Protein AF-A0A1H7Q9C8-F1 (afdb_monomer_lite)

Organism: NCBI:txid332977

Radius of gyration: 21.52 Å; chains: 1; bounding box: 54×47×58 Å

pLDDT: mean 80.95, std 19.18, range [33.56, 98.0]

Secondary structure (DSSP, 8-state):
-------SS------------PPPHHHHHHHTT-TT----HHHHHHHSEE--HHHH-----TTSPPPPPHHHHHHTT-HHHHTTGGGTS-SHHHHHHHHTSHHHHHHHHHHHHHHHHHHH-EEEESS-EETTEE-BS-SPPBTTTTEEEEEEEEE-TTS--GGGSTTEETTEE-TT--PEEEE-TTTS-TT-EEEEEEEE--HHHHHHHHHTTTTEEEEEEEEEEEEEEEE--SHHHHGGGG--SS-SSPPEEEEEEEEEEEEEEEETTT--EEEEEEE---

Structure (mmCIF, N/CA/C/O backbone):
data_AF-A0A1H7Q9C8-F1
#
_entry.id   AF-A0A1H7Q9C8-F1
#
loop_
_atom_site.group_PDB
_atom_site.id
_atom_site.type_symbol
_atom_site.label_atom_id
_atom_site.label_alt_id
_atom_site.label_comp_id
_atom_site.label_asym_id
_atom_site.label_entity_id
_atom_site.label_seq_id
_atom_site.pdbx_PDB_ins_code
_atom_site.Cartn_x
_atom_site.Cartn_y
_atom_site.Cartn_z
_atom_site.occupancy
_atom_site.B_iso_or_equiv
_atom_site.auth_seq_id
_atom_site.auth_comp_id
_atom_site.auth_asym_id
_atom_site.auth_atom_id
_atom_site.pdbx_PDB_model_num
ATOM 1 N N . MET A 1 1 ? 23.249 16.917 -32.215 1.00 39.69 1 MET A N 1
ATOM 2 C CA . MET A 1 1 ? 23.562 17.432 -30.865 1.00 39.69 1 MET A CA 1
ATOM 3 C C . MET A 1 1 ? 22.470 18.410 -30.457 1.00 39.69 1 MET A C 1
ATOM 5 O O . MET A 1 1 ? 22.546 19.585 -30.791 1.00 39.69 1 MET A O 1
ATOM 9 N N . LYS A 1 2 ? 21.389 17.916 -29.848 1.00 33.56 2 LYS A N 1
ATOM 10 C CA . LYS A 1 2 ? 20.320 18.759 -29.301 1.00 33.56 2 LYS A CA 1
ATOM 11 C C . LYS A 1 2 ? 20.376 18.626 -27.784 1.00 33.56 2 LYS A C 1
ATOM 13 O O . LYS A 1 2 ? 20.059 17.576 -27.250 1.00 33.56 2 LYS A O 1
ATOM 18 N N . PHE A 1 3 ? 20.844 19.692 -27.143 1.00 37.59 3 PHE A N 1
ATOM 19 C CA . PHE A 1 3 ? 20.745 19.938 -25.710 1.00 37.59 3 PHE A CA 1
ATOM 20 C C . PHE A 1 3 ? 19.273 20.134 -25.349 1.00 37.59 3 PHE A C 1
ATOM 22 O O . PHE A 1 3 ? 18.749 21.228 -25.508 1.00 37.59 3 PHE A O 1
ATOM 29 N N . PHE A 1 4 ? 18.596 19.082 -24.916 1.00 41.12 4 PHE A N 1
ATOM 30 C CA . PHE A 1 4 ? 17.323 19.152 -24.202 1.00 41.12 4 PHE A CA 1
ATOM 31 C C . PHE A 1 4 ? 17.223 17.840 -23.427 1.00 41.12 4 PHE A C 1
AT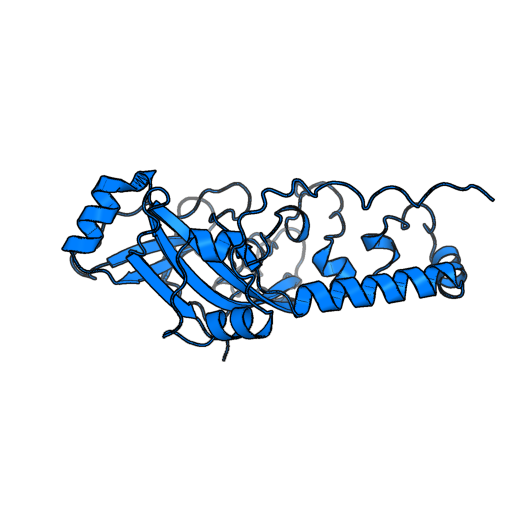OM 33 O O . PHE A 1 4 ? 17.356 16.801 -24.053 1.00 41.12 4 PHE A O 1
ATOM 40 N N . ILE A 1 5 ? 17.023 17.922 -22.108 1.00 42.66 5 ILE A N 1
ATOM 41 C CA . ILE A 1 5 ? 16.895 16.853 -21.083 1.00 42.66 5 ILE A CA 1
ATOM 42 C C . ILE A 1 5 ? 17.978 17.017 -20.005 1.00 42.66 5 ILE A C 1
ATOM 44 O O . ILE A 1 5 ? 18.815 16.156 -19.829 1.00 42.66 5 ILE A O 1
ATOM 48 N N . ILE A 1 6 ? 17.969 18.144 -19.283 1.00 40.75 6 ILE A N 1
ATOM 49 C CA . ILE A 1 6 ? 18.296 18.215 -17.843 1.00 40.75 6 ILE A CA 1
ATOM 50 C C . ILE A 1 6 ? 17.566 19.453 -17.303 1.00 40.75 6 ILE A C 1
ATOM 52 O O . ILE A 1 6 ? 18.174 20.498 -17.112 1.00 40.75 6 ILE A O 1
ATOM 56 N N . LEU A 1 7 ? 16.242 19.388 -17.135 1.00 34.62 7 LEU A N 1
ATOM 57 C CA . LEU A 1 7 ? 15.526 20.322 -16.252 1.00 34.62 7 LEU A CA 1
ATOM 58 C C . LEU A 1 7 ? 14.118 19.803 -15.920 1.00 34.62 7 LEU A C 1
ATOM 60 O O . LEU A 1 7 ? 13.111 20.408 -16.269 1.00 34.62 7 LEU A O 1
ATOM 64 N N . MET A 1 8 ? 14.029 18.638 -15.276 1.00 36.31 8 MET A N 1
ATOM 65 C CA . MET A 1 8 ? 12.759 18.188 -14.686 1.00 36.31 8 MET A CA 1
ATOM 66 C C . MET A 1 8 ? 12.950 17.370 -13.400 1.00 36.31 8 MET A C 1
ATOM 68 O O . MET A 1 8 ? 12.247 16.400 -13.161 1.00 36.31 8 MET A O 1
ATOM 72 N N . PHE A 1 9 ? 13.896 17.787 -12.555 1.00 37.97 9 PHE A N 1
ATOM 73 C CA . PHE A 1 9 ? 14.024 17.331 -11.163 1.00 37.97 9 PHE A CA 1
ATOM 74 C C . PHE A 1 9 ? 14.420 18.511 -10.263 1.00 37.97 9 PHE A C 1
ATOM 76 O O . PHE A 1 9 ? 15.468 18.524 -9.629 1.00 37.97 9 PHE A O 1
ATOM 83 N N . MET A 1 10 ? 13.607 19.568 -10.265 1.00 37.34 10 MET A N 1
ATOM 84 C CA . MET A 1 10 ? 13.774 20.689 -9.332 1.00 37.34 10 MET A CA 1
ATOM 85 C C . MET A 1 10 ? 12.431 21.373 -9.060 1.00 37.34 10 MET A C 1
ATOM 87 O O . MET A 1 10 ? 12.242 22.544 -9.352 1.00 37.34 10 MET A O 1
ATOM 91 N N . LEU A 1 11 ? 11.462 20.633 -8.522 1.00 34.94 11 LEU A N 1
ATOM 92 C CA . LEU A 1 11 ? 10.250 21.225 -7.950 1.00 34.94 11 LEU A CA 1
ATOM 93 C C . LEU A 1 11 ? 9.792 20.390 -6.752 1.00 34.94 11 LEU A C 1
ATOM 95 O O . LEU A 1 11 ? 9.120 19.381 -6.926 1.00 34.94 11 LEU A O 1
ATOM 99 N N . CYS A 1 12 ? 10.234 20.808 -5.563 1.00 34.53 12 CYS A N 1
ATOM 100 C CA . CYS A 1 12 ? 9.443 20.990 -4.334 1.00 34.53 12 CYS A CA 1
ATOM 101 C C . CYS A 1 12 ? 10.352 20.895 -3.105 1.00 34.53 12 CYS A C 1
ATOM 103 O O . CYS A 1 12 ? 10.485 19.856 -2.468 1.00 34.53 12 CYS A O 1
ATOM 105 N N . SER A 1 13 ? 10.956 22.022 -2.739 1.00 34.44 13 SER A N 1
ATOM 106 C CA . SER A 1 13 ? 11.503 22.228 -1.398 1.00 34.44 13 SER A CA 1
ATOM 107 C C . SER A 1 13 ? 10.906 23.513 -0.840 1.00 34.44 13 SER A C 1
ATOM 109 O O . SER A 1 13 ? 11.573 24.536 -0.736 1.00 34.44 13 SER A O 1
ATOM 111 N N . PHE A 1 14 ? 9.613 23.469 -0.513 1.00 41.53 14 PHE A N 1
ATOM 112 C CA . PHE A 1 14 ? 9.067 24.399 0.471 1.00 41.53 14 PHE A CA 1
ATOM 113 C C . PHE A 1 14 ? 9.512 23.897 1.843 1.00 41.53 14 PHE A C 1
ATOM 115 O O . PHE A 1 14 ? 8.884 23.036 2.452 1.00 41.53 14 PHE A O 1
ATOM 122 N N . ALA A 1 15 ? 10.663 24.400 2.282 1.00 36.44 15 ALA A N 1
ATOM 123 C CA . ALA A 1 15 ? 11.177 24.193 3.622 1.00 36.44 15 ALA A CA 1
ATOM 124 C C . ALA A 1 15 ? 10.299 24.966 4.616 1.00 36.44 15 ALA A C 1
ATOM 126 O O . ALA A 1 15 ? 10.525 26.144 4.881 1.00 36.44 15 ALA A O 1
ATOM 127 N N . TYR A 1 16 ? 9.292 24.296 5.173 1.00 43.09 16 TYR A N 1
ATOM 128 C CA . TYR A 1 16 ? 8.827 24.621 6.515 1.00 43.09 16 TYR A CA 1
ATOM 129 C C . TYR A 1 16 ? 9.737 23.870 7.486 1.00 43.09 16 TYR A C 1
ATOM 131 O O . TYR A 1 16 ? 9.594 22.670 7.698 1.00 43.09 16 TYR A O 1
ATOM 139 N N . THR A 1 17 ? 10.722 24.571 8.044 1.00 39.22 17 THR A N 1
ATOM 140 C CA . THR A 1 17 ? 11.577 24.061 9.120 1.00 39.22 17 THR A CA 1
ATOM 141 C C . THR A 1 17 ? 10.777 23.990 10.418 1.00 39.22 17 THR A C 1
ATOM 143 O O . THR A 1 17 ? 10.891 24.858 11.280 1.00 39.22 17 THR A O 1
ATOM 146 N N . PHE A 1 18 ? 9.968 22.944 10.568 1.00 44.00 18 PHE A N 1
ATOM 147 C CA . PHE A 1 18 ? 9.826 22.302 11.867 1.00 44.00 18 PHE A CA 1
ATOM 148 C C . PHE A 1 18 ? 10.913 21.235 11.930 1.00 44.00 18 PHE A C 1
ATOM 150 O O . PHE A 1 18 ? 10.909 20.297 11.139 1.00 44.00 18 PHE A O 1
ATOM 157 N N . SER A 1 19 ? 11.863 21.404 12.848 1.00 42.50 19 SER A N 1
ATOM 158 C CA . SER A 1 19 ? 12.818 20.361 13.228 1.00 42.50 19 SER A CA 1
ATOM 159 C C . SER A 1 19 ? 12.056 19.238 13.936 1.00 42.50 19 SER A C 1
ATOM 161 O O . SER A 1 19 ? 12.117 19.112 15.155 1.00 42.50 19 SER A O 1
ATOM 163 N N . GLN A 1 20 ? 11.256 18.474 13.195 1.00 57.22 20 GLN A N 1
ATOM 164 C CA . GLN A 1 20 ? 10.902 17.132 13.626 1.00 57.22 20 GLN A CA 1
ATOM 165 C C . GLN A 1 20 ? 12.126 16.270 13.346 1.00 57.22 20 GLN A C 1
ATOM 167 O O . GLN A 1 20 ? 12.613 16.255 12.216 1.00 57.22 20 GLN A O 1
ATOM 172 N N . ASP A 1 21 ? 12.648 15.615 14.381 1.00 73.56 21 ASP A N 1
ATOM 173 C CA . ASP A 1 21 ? 13.732 14.649 14.239 1.00 73.56 21 ASP A CA 1
ATOM 174 C C . ASP A 1 21 ? 13.306 13.602 13.207 1.00 73.56 21 ASP A C 1
ATOM 176 O O . ASP A 1 21 ? 12.418 12.785 13.460 1.00 73.56 21 ASP A O 1
ATOM 180 N N . SER A 1 22 ? 13.884 13.683 12.009 1.00 85.69 22 SER A N 1
ATOM 181 C CA . SER A 1 22 ? 13.543 12.785 10.914 1.00 85.69 22 SER A CA 1
ATOM 182 C C . SER A 1 22 ? 13.956 11.365 11.289 1.00 85.69 22 SER A C 1
ATOM 184 O O . SER A 1 22 ? 15.131 11.125 11.582 1.00 85.69 22 SER A O 1
ATOM 186 N N . LEU A 1 23 ? 13.017 10.424 11.251 1.00 91.88 23 LEU A N 1
ATOM 187 C CA . LEU A 1 23 ? 13.295 9.015 11.508 1.00 91.88 23 LEU A CA 1
ATOM 188 C C . LEU A 1 23 ? 14.237 8.459 10.442 1.00 91.88 23 LEU A C 1
ATOM 190 O O . LEU A 1 23 ? 14.002 8.616 9.240 1.00 91.88 23 LEU A O 1
ATOM 194 N N . SER A 1 24 ? 15.273 7.745 10.877 1.00 93.19 24 SER A N 1
ATOM 195 C CA . SER A 1 24 ? 16.129 6.989 9.968 1.00 93.19 24 SER A CA 1
ATOM 196 C C . SER A 1 24 ? 15.343 5.856 9.295 1.00 93.19 24 SER A C 1
ATOM 198 O O . SER A 1 24 ? 14.349 5.360 9.830 1.00 93.19 24 SER A O 1
ATOM 200 N N . LEU A 1 25 ? 15.823 5.371 8.144 1.00 90.50 25 LEU A N 1
ATOM 201 C CA . LEU A 1 25 ? 15.208 4.222 7.465 1.00 90.50 25 LEU A CA 1
ATOM 202 C C . LEU A 1 25 ? 15.104 2.995 8.383 1.00 90.50 25 LEU A C 1
ATOM 204 O O . LEU A 1 25 ? 14.096 2.296 8.361 1.00 90.50 25 LEU A O 1
ATOM 208 N N . SER A 1 26 ? 16.104 2.747 9.236 1.00 93.44 26 SER A N 1
ATOM 209 C CA . SER A 1 26 ? 16.049 1.629 10.183 1.00 93.44 26 SER A CA 1
ATOM 210 C C . SER A 1 26 ? 14.920 1.794 11.201 1.00 93.44 26 SER A C 1
ATOM 212 O O . SER A 1 26 ? 14.237 0.820 11.493 1.00 93.44 26 SER A O 1
ATOM 214 N N . GLN A 1 27 ? 14.682 3.013 11.695 1.00 95.50 27 GLN A N 1
ATOM 215 C CA . GLN A 1 27 ? 13.577 3.302 12.615 1.00 95.50 27 GLN A CA 1
ATOM 216 C C . GLN A 1 27 ? 12.213 3.162 11.925 1.00 95.50 27 GLN A C 1
ATOM 218 O O . GLN A 1 27 ? 11.272 2.651 12.528 1.00 95.50 27 GLN A O 1
ATOM 223 N N . GLN A 1 28 ? 12.104 3.555 10.651 1.00 95.56 28 GLN A N 1
ATOM 224 C CA . GLN A 1 28 ? 10.882 3.353 9.863 1.00 95.56 28 GLN A CA 1
ATOM 225 C C . GLN A 1 28 ? 10.564 1.859 9.676 1.00 95.56 28 GLN A C 1
ATOM 227 O O . GLN A 1 28 ? 9.423 1.437 9.859 1.00 95.56 28 GLN A O 1
ATOM 232 N N . HIS A 1 29 ? 11.573 1.037 9.375 1.00 93.81 29 HIS A N 1
ATOM 233 C CA . HIS A 1 29 ? 11.418 -0.421 9.271 1.00 93.81 29 HIS A CA 1
ATOM 234 C C . HIS A 1 29 ? 11.127 -1.082 10.623 1.00 93.81 29 HIS A C 1
ATOM 236 O O . HIS A 1 29 ? 10.334 -2.025 10.707 1.00 93.81 29 HIS A O 1
ATOM 242 N N . GLU A 1 30 ? 11.713 -0.572 11.707 1.00 95.75 30 GLU A N 1
ATOM 243 C CA . GLU A 1 30 ? 11.409 -1.038 13.060 1.00 95.75 30 GLU A CA 1
ATOM 244 C C . GLU A 1 30 ? 9.949 -0.741 13.427 1.00 95.75 30 GLU A C 1
ATOM 246 O O . GLU A 1 30 ? 9.252 -1.610 13.949 1.00 95.75 30 GLU A O 1
ATOM 251 N N . PHE A 1 31 ? 9.431 0.433 13.055 1.00 97.00 31 PHE A N 1
ATOM 252 C CA . PHE A 1 31 ? 8.023 0.790 13.246 1.00 97.00 31 PHE A CA 1
ATOM 253 C C . PHE A 1 31 ? 7.061 -0.172 12.525 1.00 97.00 31 PHE A C 1
ATOM 255 O O . PHE A 1 31 ? 5.973 -0.453 13.029 1.00 97.00 31 PHE A O 1
ATOM 262 N N . LEU A 1 32 ? 7.461 -0.732 11.380 1.00 96.25 32 LEU A N 1
ATOM 263 C CA . LEU A 1 32 ? 6.674 -1.728 10.642 1.00 96.25 32 LEU A CA 1
ATOM 264 C C . LEU A 1 32 ? 6.763 -3.149 11.213 1.00 96.25 32 LEU A C 1
ATOM 266 O O . LEU A 1 32 ? 6.029 -4.034 10.770 1.00 96.25 32 LEU A O 1
ATOM 270 N N . THR A 1 33 ? 7.646 -3.398 12.179 1.00 95.31 33 THR A N 1
ATOM 271 C CA . THR A 1 33 ? 7.884 -4.742 12.727 1.00 95.31 33 THR A CA 1
ATOM 272 C C . THR A 1 33 ? 7.633 -4.841 14.231 1.00 95.31 33 THR A C 1
ATOM 274 O O . THR A 1 33 ? 7.298 -5.930 14.709 1.00 95.31 33 THR A O 1
ATOM 277 N N . ASN A 1 34 ? 7.696 -3.730 14.967 1.00 95.94 34 ASN A N 1
ATOM 278 C CA . ASN A 1 34 ? 7.596 -3.660 16.422 1.00 95.94 34 ASN A CA 1
ATOM 279 C C . ASN A 1 34 ? 6.315 -2.935 16.880 1.00 95.94 34 ASN A C 1
ATOM 281 O O . ASN A 1 34 ? 6.171 -1.726 16.711 1.00 95.94 34 ASN A O 1
ATOM 285 N N . GLU A 1 35 ? 5.404 -3.674 17.521 1.00 93.81 35 GLU A N 1
ATOM 286 C CA . GLU A 1 35 ? 4.127 -3.145 18.033 1.00 93.81 35 GLU A CA 1
ATOM 287 C C . GLU A 1 35 ? 4.310 -2.137 19.179 1.00 93.81 35 GLU A C 1
ATOM 289 O O . GLU A 1 35 ? 3.422 -1.329 19.431 1.00 93.81 35 GLU A O 1
ATOM 294 N N . ASN A 1 36 ? 5.467 -2.140 19.852 1.00 94.69 36 ASN A N 1
ATOM 295 C CA . ASN A 1 36 ? 5.733 -1.238 20.975 1.00 94.69 36 ASN A CA 1
ATOM 296 C C . ASN A 1 36 ? 6.142 0.173 20.534 1.00 94.69 36 ASN A C 1
ATOM 298 O O . ASN A 1 36 ? 6.130 1.096 21.346 1.00 94.69 36 ASN A O 1
ATOM 302 N N . ILE A 1 37 ? 6.533 0.356 19.269 1.00 95.12 37 ILE A N 1
ATOM 303 C CA . ILE A 1 37 ? 6.862 1.683 18.746 1.00 95.12 37 ILE A CA 1
ATOM 304 C C . ILE A 1 37 ? 5.562 2.341 18.329 1.00 95.12 37 ILE A C 1
ATOM 306 O O . ILE A 1 37 ? 4.923 1.883 17.386 1.00 95.12 37 ILE A O 1
ATOM 310 N N . VAL A 1 38 ? 5.185 3.419 19.006 1.00 93.88 38 VAL A N 1
ATOM 311 C CA . VAL A 1 38 ? 3.973 4.183 18.704 1.00 93.88 38 VAL A CA 1
ATOM 312 C C . VAL A 1 38 ? 4.380 5.554 18.180 1.00 93.88 38 VAL A C 1
ATOM 314 O O . VAL A 1 38 ? 5.113 6.285 18.842 1.00 93.88 38 VAL A O 1
ATOM 317 N N . LEU A 1 39 ? 3.893 5.896 16.990 1.00 96.31 39 LEU A N 1
ATOM 318 C CA . LEU A 1 39 ? 4.034 7.216 16.386 1.00 96.31 39 LEU A CA 1
ATOM 319 C C . LEU A 1 39 ? 2.646 7.824 16.242 1.00 96.31 39 LEU A C 1
ATOM 321 O O . LEU A 1 39 ? 1.702 7.126 15.872 1.00 96.31 39 LEU A O 1
ATOM 325 N N . LYS A 1 40 ? 2.520 9.125 16.503 1.00 96.56 40 LYS A N 1
ATOM 326 C CA . LYS A 1 40 ? 1.294 9.855 16.178 1.00 96.56 40 LYS A CA 1
ATOM 327 C C . LYS A 1 40 ? 1.077 9.874 14.659 1.00 96.56 40 LYS A C 1
ATOM 329 O O . LYS A 1 40 ? 2.061 9.898 13.916 1.00 96.56 40 LYS A O 1
ATOM 334 N N . PRO A 1 41 ? -0.175 9.956 14.186 1.00 96.31 41 PRO A N 1
ATOM 335 C CA . PRO A 1 41 ? -0.491 10.094 12.766 1.00 96.31 41 PRO A CA 1
ATOM 336 C C . PRO A 1 41 ? 0.299 11.210 12.068 1.00 96.31 41 PRO A C 1
ATOM 338 O O . PRO A 1 41 ? 0.947 10.952 11.056 1.00 96.31 41 PRO A O 1
ATOM 341 N N . SER A 1 42 ? 0.366 12.411 12.653 1.00 95.75 42 SER A N 1
ATOM 342 C CA . SER A 1 42 ? 1.187 13.510 12.118 1.00 95.75 42 SER A CA 1
ATOM 343 C C . SER A 1 42 ? 2.680 13.178 12.000 1.00 95.75 42 SER A C 1
ATOM 345 O O . SER A 1 42 ? 3.327 13.587 11.037 1.00 95.75 42 SER A O 1
ATOM 347 N N . GLN A 1 43 ? 3.238 12.405 12.939 1.00 95.94 43 GLN A N 1
ATOM 348 C CA . GLN A 1 43 ? 4.632 11.959 12.872 1.00 95.94 43 GLN A CA 1
ATOM 349 C C . GLN A 1 43 ? 4.832 10.953 11.738 1.00 95.94 43 GLN A C 1
ATOM 351 O O . GLN A 1 43 ? 5.857 11.001 11.065 1.00 95.94 43 GLN A O 1
ATOM 356 N N . ILE A 1 44 ? 3.865 10.069 11.491 1.00 96.69 44 ILE A N 1
ATOM 357 C CA . ILE A 1 44 ? 3.912 9.131 10.363 1.00 96.69 44 ILE A CA 1
ATOM 358 C C . ILE A 1 44 ? 3.898 9.909 9.043 1.00 96.69 44 ILE A C 1
ATOM 360 O O . ILE A 1 44 ? 4.777 9.719 8.207 1.00 96.69 44 ILE A O 1
ATOM 364 N N . ILE A 1 45 ? 2.961 10.842 8.883 1.00 94.25 45 ILE A N 1
ATOM 365 C CA . ILE A 1 45 ? 2.820 11.666 7.672 1.00 94.25 45 ILE A CA 1
ATOM 366 C C . ILE A 1 45 ? 4.100 12.459 7.371 1.00 94.25 45 ILE A C 1
ATOM 368 O O . ILE A 1 45 ? 4.478 12.606 6.210 1.00 94.25 45 ILE A O 1
ATOM 372 N N . ALA A 1 46 ? 4.788 12.943 8.407 1.00 94.31 46 ALA A N 1
ATOM 373 C CA . ALA A 1 46 ? 6.014 13.719 8.258 1.00 94.31 46 ALA A CA 1
ATOM 374 C C . ALA A 1 46 ? 7.273 12.879 7.980 1.00 94.31 46 ALA A C 1
ATOM 376 O O . ALA A 1 46 ? 8.240 13.403 7.430 1.00 94.31 46 ALA A O 1
ATOM 377 N N . ASN A 1 47 ? 7.290 11.601 8.374 1.00 95.12 47 ASN A N 1
ATOM 378 C CA . ASN A 1 47 ? 8.497 10.766 8.323 1.00 95.12 47 ASN A CA 1
ATOM 379 C C . ASN A 1 47 ? 8.463 9.673 7.254 1.00 95.12 47 ASN A C 1
ATOM 381 O O . ASN A 1 47 ? 9.515 9.161 6.879 1.00 95.12 47 ASN A O 1
ATOM 385 N N . PHE A 1 48 ? 7.282 9.299 6.773 1.00 95.00 48 PHE A N 1
ATOM 386 C CA . PHE A 1 48 ? 7.114 8.248 5.778 1.00 95.00 48 PHE A CA 1
ATOM 387 C C . PHE A 1 48 ? 6.813 8.861 4.414 1.00 95.00 48 PHE A C 1
ATOM 389 O O . PHE A 1 48 ? 6.302 9.975 4.304 1.00 95.00 48 PHE A O 1
ATOM 396 N N . ARG A 1 49 ? 7.120 8.131 3.343 1.00 92.06 49 ARG A N 1
ATOM 397 C CA . ARG A 1 49 ? 6.879 8.623 1.985 1.00 92.06 49 ARG A CA 1
ATOM 398 C C . ARG A 1 49 ? 5.404 8.438 1.607 1.00 92.06 49 ARG A C 1
ATOM 400 O O . ARG A 1 49 ? 4.913 7.315 1.697 1.00 92.06 49 ARG A O 1
ATOM 407 N N . PRO A 1 50 ? 4.677 9.465 1.140 1.00 91.06 50 PRO A N 1
ATOM 408 C CA . PRO A 1 50 ? 3.321 9.252 0.653 1.00 91.06 50 PRO A CA 1
ATOM 409 C C . PRO A 1 50 ? 3.342 8.340 -0.576 1.00 91.06 50 PRO A C 1
ATOM 411 O O . PRO A 1 50 ? 4.208 8.449 -1.447 1.00 91.06 50 PRO A O 1
ATOM 414 N N . THR A 1 51 ? 2.367 7.444 -0.663 1.00 86.19 51 THR A N 1
ATOM 415 C CA . THR A 1 51 ? 2.146 6.639 -1.863 1.00 86.19 51 THR A CA 1
ATOM 416 C C . THR A 1 51 ? 1.488 7.516 -2.912 1.00 86.19 51 THR A C 1
ATOM 418 O O . THR A 1 51 ? 0.324 7.898 -2.781 1.00 86.19 51 THR A O 1
ATOM 421 N N . GLU A 1 52 ? 2.199 7.833 -3.987 1.00 75.88 52 GLU A N 1
ATOM 422 C CA . GLU A 1 52 ? 1.598 8.625 -5.050 1.00 75.88 52 GLU A CA 1
ATOM 423 C C . GLU A 1 52 ? 0.787 7.720 -5.979 1.00 75.88 52 GLU A C 1
ATOM 425 O O . GLU A 1 52 ? 1.291 6.769 -6.581 1.00 75.88 52 GLU A O 1
ATOM 430 N N . ARG A 1 53 ? -0.495 8.062 -6.157 1.00 66.12 53 ARG A N 1
ATOM 431 C CA . ARG A 1 53 ? -1.442 7.298 -6.986 1.00 66.12 53 ARG A CA 1
ATOM 432 C C . ARG A 1 53 ? -0.900 6.983 -8.381 1.00 66.12 53 ARG A C 1
ATOM 434 O O . ARG A 1 53 ? -1.241 5.963 -8.958 1.00 66.12 53 ARG A O 1
ATOM 441 N N . HIS A 1 54 ? -0.062 7.847 -8.947 1.00 68.38 54 HIS A N 1
ATOM 442 C CA . HIS A 1 54 ? 0.444 7.682 -10.306 1.00 68.38 54 HIS A CA 1
ATOM 443 C C . HIS A 1 54 ? 1.610 6.695 -10.449 1.00 68.38 54 HIS A C 1
ATOM 445 O O . HIS A 1 54 ? 1.962 6.380 -11.582 1.00 68.38 54 HIS A O 1
ATOM 451 N N . TRP A 1 55 ? 2.195 6.203 -9.351 1.00 73.94 55 TRP A N 1
ATOM 452 C CA . TRP A 1 55 ? 3.244 5.179 -9.416 1.00 73.94 55 TRP A CA 1
ATOM 453 C C . TRP A 1 55 ? 2.672 3.779 -9.646 1.00 73.94 55 TRP A C 1
ATOM 455 O O . TRP A 1 55 ? 3.354 2.949 -10.238 1.00 73.94 55 TRP A O 1
ATOM 465 N N . LEU A 1 56 ? 1.433 3.547 -9.191 1.00 68.12 56 LEU A N 1
ATOM 466 C CA . LEU A 1 56 ? 0.780 2.232 -9.143 1.00 68.12 56 LEU A CA 1
ATOM 467 C C . LEU A 1 56 ? -0.518 2.163 -9.959 1.00 68.12 56 LEU A C 1
ATOM 469 O O . LEU A 1 56 ? -0.862 1.093 -10.475 1.00 68.12 56 LEU A O 1
ATOM 473 N N . ALA A 1 57 ? -1.249 3.279 -10.083 1.00 60.84 57 ALA A N 1
ATOM 474 C CA . ALA A 1 57 ? -2.555 3.266 -10.725 1.00 60.84 57 ALA A CA 1
ATOM 475 C C . ALA A 1 57 ? -2.435 3.090 -12.235 1.00 60.84 57 ALA A C 1
ATOM 477 O O . ALA A 1 57 ? -1.715 3.810 -12.932 1.00 60.84 57 ALA A O 1
ATOM 478 N N . ASP A 1 58 ? -3.245 2.168 -12.737 1.00 53.62 58 ASP A N 1
ATOM 479 C CA . ASP A 1 58 ? -3.576 2.095 -14.146 1.00 53.62 58 ASP A CA 1
ATOM 480 C C . ASP A 1 58 ? -4.512 3.269 -14.474 1.00 53.62 58 ASP A C 1
ATOM 482 O O . ASP A 1 58 ? -5.675 3.281 -14.071 1.00 53.62 58 ASP A O 1
ATOM 486 N N . ARG A 1 59 ? -3.995 4.326 -15.113 1.00 44.50 59 ARG A N 1
ATOM 487 C CA . ARG A 1 59 ? -4.845 5.417 -15.631 1.00 44.50 59 ARG A CA 1
ATOM 488 C C . ARG A 1 59 ? -5.448 5.081 -17.000 1.00 44.50 59 ARG A C 1
ATOM 490 O O . ARG A 1 59 ? -6.031 5.972 -17.613 1.00 44.50 59 ARG A O 1
ATOM 497 N N . GLY A 1 60 ? -5.270 3.852 -17.488 1.00 44.62 60 GLY A N 1
ATOM 498 C CA . GLY A 1 60 ? -6.004 3.350 -18.637 1.00 44.62 60 GLY A CA 1
ATOM 499 C C . GLY A 1 60 ? -7.434 3.021 -18.227 1.00 44.62 60 GLY A C 1
ATOM 500 O O . GLY A 1 60 ? -7.690 2.124 -17.424 1.00 44.62 60 GLY A O 1
ATOM 501 N N . ASP A 1 61 ? -8.388 3.748 -18.787 1.00 42.44 61 ASP A N 1
ATOM 502 C CA . ASP A 1 61 ? -9.643 3.131 -19.186 1.00 42.44 61 ASP A CA 1
ATOM 503 C C . ASP A 1 61 ? -9.335 1.864 -20.008 1.00 42.44 61 ASP A C 1
ATOM 505 O O . ASP A 1 61 ? -8.380 1.855 -20.778 1.00 42.44 61 ASP A O 1
ATOM 509 N N . ASP A 1 62 ? -10.132 0.799 -19.845 1.00 45.25 62 ASP A N 1
ATOM 510 C CA . ASP A 1 62 ? -9.941 -0.554 -20.430 1.00 45.25 62 ASP A CA 1
ATOM 511 C C . ASP A 1 62 ? -9.755 -0.610 -21.966 1.00 45.25 62 ASP A C 1
ATOM 513 O O . ASP A 1 62 ? -9.630 -1.683 -22.552 1.00 45.25 62 ASP A O 1
ATOM 517 N N . TRP A 1 63 ? -9.753 0.545 -22.623 1.00 45.12 63 TRP A N 1
ATOM 518 C CA . TRP A 1 63 ? -9.746 0.754 -24.061 1.00 45.12 63 TRP A CA 1
ATOM 519 C C . TRP A 1 63 ? -8.481 1.450 -24.576 1.00 45.12 63 TRP A C 1
ATOM 521 O O . TRP A 1 63 ? -8.285 1.505 -25.791 1.00 45.12 63 TRP A O 1
ATOM 531 N N . THR A 1 64 ? -7.615 1.974 -23.700 1.00 44.41 64 THR A N 1
ATOM 532 C CA . THR A 1 64 ? -6.341 2.588 -24.100 1.00 44.41 64 THR A CA 1
ATOM 533 C C . THR A 1 64 ? -5.158 1.713 -23.696 1.00 44.41 64 THR A C 1
ATOM 535 O O . THR A 1 64 ? -5.223 0.952 -22.734 1.00 44.41 64 THR A O 1
ATOM 538 N N . GLN A 1 65 ? -4.077 1.756 -24.486 1.00 46.72 65 GLN A N 1
ATOM 539 C CA . GLN A 1 65 ? -2.889 0.948 -24.208 1.00 46.72 65 GLN A CA 1
ATOM 540 C C . GLN A 1 65 ? -2.396 1.224 -22.778 1.00 46.72 65 GLN A C 1
ATOM 542 O O . GLN A 1 65 ? -2.271 2.400 -22.415 1.00 46.72 65 GLN A O 1
ATOM 547 N N . PRO A 1 66 ? -2.112 0.178 -21.978 1.00 55.28 66 PRO A N 1
ATOM 548 C CA . PRO A 1 66 ? -1.673 0.348 -20.602 1.00 55.28 66 PRO A CA 1
ATOM 549 C C . PRO A 1 66 ? -0.433 1.237 -20.591 1.00 55.28 66 PRO A C 1
ATOM 551 O O . PRO A 1 66 ? 0.575 0.939 -21.234 1.00 55.28 66 PRO A O 1
ATOM 554 N N . LYS A 1 67 ? -0.524 2.375 -19.899 1.00 60.00 67 LYS A N 1
ATOM 555 C CA . LYS A 1 67 ? 0.633 3.253 -19.728 1.00 60.00 67 LYS A CA 1
ATOM 556 C C . LYS A 1 67 ? 1.610 2.552 -18.788 1.00 60.00 67 LYS A C 1
ATOM 558 O O . LYS A 1 67 ? 1.172 2.068 -17.741 1.00 60.00 67 LYS A O 1
ATOM 563 N N . PRO A 1 68 ? 2.910 2.511 -19.118 1.00 61.78 68 PRO A N 1
ATOM 564 C CA . PRO A 1 68 ? 3.889 1.923 -18.226 1.00 61.78 68 PRO A CA 1
ATOM 565 C C . PRO A 1 68 ? 3.855 2.630 -16.875 1.00 61.78 68 PRO A C 1
ATOM 567 O O . PRO A 1 68 ? 3.856 3.862 -16.783 1.00 61.78 68 PRO A O 1
ATOM 570 N N . LYS A 1 69 ? 3.775 1.824 -15.822 1.00 79.50 69 LYS A N 1
ATOM 571 C CA . LYS A 1 69 ? 3.696 2.301 -14.447 1.00 79.50 69 LYS A CA 1
ATOM 572 C C . LYS A 1 69 ? 5.116 2.557 -13.925 1.00 79.50 69 LYS A C 1
ATOM 574 O O . LYS A 1 69 ? 5.990 1.711 -14.155 1.00 79.50 69 LYS A O 1
ATOM 579 N N . PRO A 1 70 ? 5.387 3.702 -13.267 1.00 85.12 70 PRO A N 1
ATOM 580 C CA . PRO A 1 70 ? 6.732 4.052 -12.812 1.00 85.12 70 PRO A CA 1
ATOM 581 C C . PRO A 1 70 ? 7.386 2.989 -11.926 1.00 85.12 70 PRO A C 1
ATOM 583 O O . PRO A 1 70 ? 8.556 2.668 -12.135 1.00 85.12 70 PRO A O 1
ATOM 586 N N . PHE A 1 71 ? 6.639 2.411 -10.977 1.00 88.81 71 PHE A N 1
ATOM 587 C CA . PHE A 1 71 ? 7.185 1.397 -10.076 1.00 88.81 71 PHE A CA 1
ATOM 588 C C . PHE A 1 71 ? 7.571 0.119 -10.830 1.00 88.81 71 PHE A C 1
ATOM 590 O O . PHE A 1 71 ? 8.704 -0.339 -10.720 1.00 88.81 71 PHE A O 1
ATOM 597 N N . GLU A 1 72 ? 6.668 -0.439 -11.634 1.00 89.38 72 GLU A N 1
ATOM 598 C CA . GLU A 1 72 ? 6.906 -1.661 -12.404 1.00 89.38 72 GLU A CA 1
ATOM 599 C C . GLU A 1 72 ? 8.043 -1.464 -13.415 1.00 89.38 72 GLU A C 1
ATOM 601 O O . GLU A 1 72 ? 8.945 -2.297 -13.506 1.00 89.38 72 GLU A O 1
ATOM 606 N N . SER A 1 73 ? 8.074 -0.324 -14.110 1.00 91.06 73 SER A N 1
ATOM 607 C CA . SER A 1 73 ? 9.148 -0.009 -15.062 1.00 91.06 73 SER A CA 1
ATOM 608 C C . SER A 1 73 ? 10.510 0.054 -14.365 1.00 91.06 73 SER A C 1
ATOM 610 O O . SER A 1 73 ? 11.482 -0.514 -14.867 1.00 91.06 73 SER A O 1
ATOM 612 N N . ALA A 1 74 ? 10.583 0.662 -13.175 1.00 92.94 74 ALA A N 1
ATOM 613 C CA . ALA A 1 74 ? 11.789 0.636 -12.352 1.00 92.94 74 ALA A CA 1
ATOM 614 C C . ALA A 1 74 ? 12.120 -0.777 -11.855 1.00 92.94 74 ALA A C 1
ATOM 616 O O . ALA A 1 74 ? 13.270 -1.210 -11.927 1.00 92.94 74 ALA A O 1
ATOM 617 N N . TYR A 1 75 ? 11.123 -1.542 -11.412 1.00 93.88 75 TYR A N 1
ATOM 618 C CA . TYR A 1 75 ? 11.314 -2.900 -10.912 1.00 93.88 75 TYR A CA 1
ATOM 619 C C . TYR A 1 75 ? 11.905 -3.839 -11.976 1.00 93.88 75 TYR A C 1
ATOM 621 O O . TYR A 1 75 ? 12.844 -4.590 -11.678 1.00 93.88 75 TYR A O 1
ATOM 629 N N . HIS A 1 76 ? 11.413 -3.753 -13.214 1.00 94.44 76 HIS A N 1
ATOM 630 C CA . HIS A 1 76 ? 11.897 -4.522 -14.365 1.00 94.44 76 HIS A CA 1
ATOM 631 C C . HIS A 1 76 ? 13.116 -3.898 -15.059 1.00 94.44 76 HIS A C 1
ATOM 633 O O . HIS A 1 76 ? 13.623 -4.480 -16.015 1.00 94.44 76 HIS A O 1
ATOM 639 N N . LEU A 1 77 ? 13.610 -2.751 -14.573 1.00 95.69 77 LEU A N 1
ATOM 640 C CA . LEU A 1 77 ? 14.713 -1.994 -15.175 1.00 95.69 77 LEU A CA 1
ATOM 641 C C . LEU A 1 77 ? 14.459 -1.645 -16.655 1.00 95.69 77 LEU A C 1
ATOM 643 O O . LEU A 1 77 ? 15.372 -1.650 -17.484 1.00 95.69 77 LEU A O 1
ATOM 647 N N . ASN A 1 78 ? 13.207 -1.338 -16.994 1.00 94.19 78 ASN A N 1
ATOM 648 C CA . ASN A 1 78 ? 12.802 -0.972 -18.343 1.00 94.19 78 ASN A CA 1
ATOM 649 C C . ASN A 1 78 ? 13.025 0.528 -18.587 1.00 94.19 78 ASN A C 1
ATOM 651 O O . ASN A 1 78 ? 12.145 1.358 -18.354 1.00 94.19 78 ASN A O 1
ATOM 655 N N . VAL A 1 79 ? 14.223 0.859 -19.077 1.00 93.50 79 VAL A N 1
ATOM 656 C CA . VAL A 1 79 ? 14.647 2.232 -19.408 1.00 93.50 79 VAL A CA 1
ATOM 657 C C . VAL A 1 79 ? 13.685 2.905 -20.391 1.00 93.50 79 VAL A C 1
ATOM 659 O O . VAL A 1 79 ? 13.338 4.070 -20.208 1.00 93.50 79 VAL A O 1
ATOM 662 N N . PHE A 1 80 ? 13.215 2.177 -21.408 1.00 91.94 80 PHE A N 1
ATOM 663 C CA . PHE A 1 80 ? 12.370 2.752 -22.457 1.00 91.94 80 PHE A CA 1
ATOM 664 C C . PHE A 1 80 ? 11.024 3.231 -21.925 1.00 91.94 80 PHE A C 1
ATOM 666 O O . PHE A 1 80 ? 10.560 4.314 -22.285 1.00 91.94 80 PHE A O 1
ATOM 673 N N . ASP A 1 81 ? 10.420 2.428 -21.059 1.00 88.62 81 ASP A N 1
ATOM 674 C CA . ASP A 1 81 ? 9.112 2.709 -20.485 1.00 88.62 81 ASP A CA 1
ATOM 675 C C . ASP A 1 81 ? 9.198 3.770 -19.386 1.00 88.62 81 ASP A C 1
ATOM 677 O O . ASP A 1 81 ? 8.386 4.697 -19.357 1.00 88.62 81 ASP A O 1
ATOM 681 N N . PHE A 1 82 ? 10.219 3.689 -18.526 1.00 88.31 82 PHE A N 1
ATOM 682 C CA . PHE A 1 82 ? 10.390 4.621 -17.411 1.00 88.31 82 PHE A CA 1
ATOM 683 C C . PHE A 1 82 ? 10.707 6.047 -17.884 1.00 88.31 82 PHE A C 1
ATOM 685 O O . PHE A 1 82 ? 10.068 7.003 -17.442 1.00 88.31 82 PHE A O 1
ATOM 692 N N . PHE A 1 83 ? 11.652 6.198 -18.818 1.00 87.31 83 PHE A N 1
ATOM 693 C CA . PHE A 1 83 ? 12.067 7.505 -19.344 1.00 87.31 83 PHE A CA 1
ATOM 694 C C . PHE A 1 83 ? 11.243 7.967 -20.556 1.00 87.31 83 PHE A C 1
ATOM 696 O O . PHE A 1 83 ? 11.464 9.058 -21.068 1.00 87.31 83 PHE A O 1
ATOM 703 N N . LYS A 1 84 ? 10.234 7.184 -20.975 1.00 83.50 84 LYS A N 1
ATOM 704 C CA . LYS A 1 84 ? 9.353 7.471 -22.126 1.00 83.50 84 LYS A CA 1
ATOM 705 C C . LYS A 1 84 ? 10.101 7.588 -23.460 1.00 83.50 84 LYS A C 1
ATOM 707 O O . LYS A 1 84 ? 9.665 8.282 -24.376 1.00 83.50 84 LYS A O 1
ATOM 712 N N . GLU A 1 85 ? 11.177 6.825 -23.592 1.00 82.56 85 GLU A N 1
ATOM 713 C CA . GLU A 1 85 ? 12.027 6.755 -24.783 1.00 82.56 85 GLU A CA 1
ATOM 714 C C . GLU A 1 85 ? 11.455 5.807 -25.859 1.00 82.56 85 GLU A C 1
ATOM 716 O O . GLU A 1 85 ? 11.936 5.764 -26.991 1.00 82.56 85 GLU A O 1
ATOM 721 N N . ALA A 1 86 ? 10.397 5.048 -25.544 1.00 77.81 86 ALA A N 1
ATOM 722 C CA . ALA A 1 86 ? 9.802 4.055 -26.445 1.00 77.81 86 ALA A CA 1
ATOM 723 C C . ALA A 1 86 ? 9.368 4.618 -27.815 1.00 77.81 86 ALA A C 1
ATOM 725 O O . ALA A 1 86 ? 9.451 3.909 -28.815 1.00 77.81 86 ALA A O 1
ATOM 726 N N . ALA A 1 87 ? 8.941 5.883 -27.879 1.00 78.69 87 ALA A N 1
ATOM 727 C CA . ALA A 1 87 ? 8.565 6.535 -29.137 1.00 78.69 87 ALA A CA 1
ATOM 728 C C . ALA A 1 87 ? 9.778 6.887 -30.019 1.00 78.69 87 ALA A C 1
ATOM 730 O O . ALA A 1 87 ? 9.650 6.977 -31.238 1.00 78.69 87 ALA A O 1
ATOM 731 N N . ILE A 1 88 ? 10.954 7.084 -29.414 1.00 86.69 88 ILE A N 1
ATOM 732 C CA . ILE A 1 88 ? 12.206 7.392 -30.119 1.00 86.69 88 ILE A CA 1
ATOM 733 C C . ILE A 1 88 ? 12.853 6.092 -30.616 1.00 86.69 88 ILE A C 1
ATOM 735 O O . ILE A 1 88 ? 13.290 5.998 -31.769 1.00 86.69 88 ILE A O 1
ATOM 739 N N . TYR A 1 89 ? 12.838 5.057 -29.772 1.00 88.00 89 TYR A N 1
ATOM 740 C CA . TYR A 1 89 ? 13.370 3.724 -30.057 1.00 88.00 89 TYR A CA 1
ATOM 741 C C . TYR A 1 89 ? 12.237 2.728 -30.341 1.00 88.00 89 TYR A C 1
ATOM 743 O O . TYR A 1 89 ? 12.041 1.747 -29.628 1.00 88.00 89 TYR A O 1
ATOM 751 N N . ASP A 1 90 ? 11.484 2.992 -31.403 1.00 89.12 90 ASP A N 1
ATOM 752 C CA . ASP A 1 90 ? 10.269 2.263 -31.798 1.00 89.12 90 ASP A CA 1
ATOM 753 C C . ASP A 1 90 ? 10.511 0.876 -32.433 1.00 89.12 90 ASP A C 1
ATOM 755 O O . ASP A 1 90 ? 9.578 0.084 -32.557 1.00 89.12 90 ASP A O 1
ATOM 759 N N . THR A 1 91 ? 11.751 0.537 -32.804 1.00 91.81 91 THR A N 1
ATOM 760 C CA . THR A 1 91 ? 12.108 -0.777 -33.369 1.00 91.81 91 THR A CA 1
ATOM 761 C C . THR A 1 91 ? 13.088 -1.542 -32.487 1.00 91.81 91 THR A C 1
ATOM 763 O O . THR A 1 91 ? 13.907 -0.950 -31.786 1.00 91.81 91 THR A O 1
ATOM 766 N N . ASN A 1 92 ? 13.070 -2.878 -32.578 1.00 94.38 92 ASN A N 1
ATOM 767 C CA . ASN A 1 92 ? 14.028 -3.729 -31.861 1.00 94.38 92 ASN A CA 1
ATOM 768 C C . ASN A 1 92 ? 15.477 -3.359 -32.197 1.00 94.38 92 ASN A C 1
ATOM 770 O O . ASN A 1 92 ? 16.291 -3.240 -31.292 1.00 94.38 92 ASN A O 1
ATOM 774 N N . LEU A 1 93 ? 15.787 -3.089 -33.471 1.00 95.06 93 LEU A N 1
ATOM 775 C CA . LEU A 1 93 ? 17.133 -2.678 -33.874 1.00 95.06 93 LEU A CA 1
ATOM 776 C C . LEU A 1 93 ? 17.559 -1.368 -33.196 1.00 95.06 93 LEU A C 1
ATOM 778 O O . LEU A 1 93 ? 18.658 -1.299 -32.657 1.00 95.06 93 LEU A O 1
ATOM 782 N N . LYS A 1 94 ? 16.692 -0.345 -33.180 1.00 94.44 94 LYS A N 1
ATOM 783 C CA . LYS A 1 94 ? 16.987 0.929 -32.502 1.00 94.44 94 LYS A CA 1
ATOM 784 C C . LYS A 1 94 ? 17.219 0.726 -31.004 1.00 94.44 94 LYS A C 1
ATOM 786 O O . LYS A 1 94 ? 18.142 1.320 -30.457 1.00 94.44 94 LYS A O 1
ATOM 791 N N . LYS A 1 95 ? 16.414 -0.124 -30.357 1.00 94.69 95 LYS A N 1
ATOM 792 C CA . LYS A 1 95 ? 16.570 -0.459 -28.934 1.00 94.69 95 LYS A CA 1
ATOM 793 C C . LYS A 1 95 ? 17.894 -1.169 -28.659 1.00 94.69 95 LYS A C 1
ATOM 795 O O . LYS A 1 95 ? 18.592 -0.765 -27.739 1.00 94.69 95 LYS A O 1
ATOM 800 N N . GLU A 1 96 ? 18.252 -2.181 -29.448 1.00 96.62 96 GLU A N 1
ATOM 801 C CA . GLU A 1 96 ? 19.520 -2.904 -29.276 1.00 96.62 96 GLU A CA 1
ATOM 802 C C . GLU A 1 96 ? 20.730 -1.995 -29.519 1.00 96.62 96 GLU A C 1
ATOM 804 O O . GLU A 1 96 ? 21.651 -1.988 -28.714 1.00 96.62 96 GLU A O 1
ATOM 809 N N . VAL A 1 97 ? 20.702 -1.139 -30.548 1.00 96.81 97 VAL A N 1
ATOM 810 C CA . VAL A 1 97 ? 21.783 -0.164 -30.784 1.00 96.81 97 VAL A CA 1
ATOM 811 C C . VAL A 1 97 ? 21.902 0.836 -29.629 1.00 96.81 97 VAL A C 1
ATOM 813 O O . VAL A 1 97 ? 23.011 1.157 -29.210 1.00 96.81 97 VAL A O 1
ATOM 816 N N . PHE A 1 98 ? 20.780 1.319 -29.087 1.00 96.00 98 PHE A N 1
ATOM 817 C CA . PHE A 1 98 ? 20.797 2.247 -27.955 1.00 96.00 98 PHE A CA 1
ATOM 818 C C . PHE A 1 98 ? 21.351 1.612 -26.679 1.00 96.00 98 PHE A C 1
ATOM 820 O O . PHE A 1 98 ? 22.098 2.271 -25.959 1.00 96.00 98 PHE A O 1
ATOM 827 N N . LYS A 1 99 ? 21.047 0.335 -26.418 1.00 96.94 99 LYS A N 1
ATOM 828 C CA . LYS A 1 99 ? 21.536 -0.394 -25.235 1.00 96.94 99 LYS A CA 1
ATOM 829 C C . LYS A 1 99 ? 23.061 -0.419 -25.113 1.00 96.94 99 LYS A C 1
ATOM 831 O O . LYS A 1 99 ? 23.575 -0.458 -23.997 1.00 96.94 99 LYS A O 1
ATOM 836 N N . GLU A 1 100 ? 23.771 -0.346 -26.235 1.00 97.50 100 GLU A N 1
ATOM 837 C CA . GLU A 1 100 ? 25.238 -0.328 -26.268 1.00 97.50 100 GLU A CA 1
ATOM 838 C C . GLU A 1 100 ? 25.843 1.043 -25.910 1.00 97.50 100 GLU A C 1
ATOM 840 O O . GLU A 1 100 ? 27.032 1.141 -25.581 1.00 97.50 100 GLU A O 1
ATOM 845 N N . THR A 1 101 ? 25.038 2.110 -25.941 1.00 97.56 101 THR A N 1
ATOM 846 C CA . THR A 1 101 ? 25.487 3.483 -25.675 1.00 97.56 101 THR A CA 1
ATOM 847 C C . THR A 1 101 ? 25.751 3.737 -24.191 1.00 97.56 101 THR A C 1
ATOM 849 O O . THR A 1 101 ? 25.163 3.114 -23.304 1.00 97.56 101 THR A O 1
ATOM 852 N N . ASP A 1 102 ? 26.616 4.711 -23.902 1.00 98.00 102 ASP A N 1
ATOM 853 C CA . ASP A 1 102 ? 26.875 5.137 -22.522 1.00 98.00 102 ASP A CA 1
ATOM 854 C C . ASP A 1 102 ? 25.676 5.865 -21.901 1.00 98.00 102 ASP A C 1
ATOM 856 O O . ASP A 1 102 ? 25.470 5.789 -20.691 1.00 98.00 102 ASP A O 1
ATOM 860 N N . GLU A 1 103 ? 24.834 6.489 -22.729 1.00 95.94 103 GLU A N 1
ATOM 861 C CA . GLU A 1 103 ? 23.566 7.083 -22.302 1.00 95.94 103 GLU A CA 1
ATOM 862 C C . GLU A 1 103 ? 22.623 6.023 -21.720 1.00 95.94 103 GLU A C 1
ATOM 864 O O . GLU A 1 103 ? 22.135 6.184 -20.601 1.00 95.94 103 GLU A O 1
ATOM 869 N N . TYR A 1 104 ? 22.423 4.895 -22.411 1.00 96.62 104 TYR A N 1
ATOM 870 C CA . TYR A 1 104 ? 21.595 3.811 -21.879 1.00 96.62 104 TYR A CA 1
ATOM 871 C C . TYR A 1 104 ? 22.160 3.246 -20.573 1.00 96.62 104 TYR A C 1
ATOM 873 O O . TYR A 1 104 ? 21.406 3.014 -19.628 1.00 96.62 104 TYR A O 1
ATOM 881 N N . LYS A 1 105 ? 23.481 3.041 -20.488 1.00 97.69 105 LYS A N 1
ATOM 882 C CA . LYS A 1 105 ? 24.128 2.539 -19.263 1.00 97.69 105 LYS A CA 1
ATOM 883 C C . LYS A 1 105 ? 23.917 3.496 -18.089 1.00 97.69 105 LYS A C 1
ATOM 885 O O . LYS A 1 105 ? 23.614 3.033 -16.992 1.00 97.69 105 LYS A O 1
ATOM 890 N N . TYR A 1 106 ? 24.022 4.803 -18.329 1.00 97.31 106 TYR A N 1
ATOM 891 C CA . TYR A 1 106 ? 23.743 5.836 -17.333 1.00 97.31 106 TYR A CA 1
ATOM 892 C C . TYR A 1 106 ? 22.278 5.812 -16.872 1.00 97.31 106 TYR A C 1
ATOM 894 O O . TYR A 1 106 ? 22.011 5.767 -15.670 1.00 97.31 106 TYR A O 1
ATOM 902 N N . LEU A 1 107 ? 21.321 5.769 -17.806 1.00 96.25 107 LEU A N 1
ATOM 903 C CA . LEU A 1 107 ? 19.892 5.691 -17.478 1.00 96.25 107 LEU A CA 1
ATOM 904 C C . LEU A 1 107 ? 19.545 4.400 -16.727 1.00 96.25 107 LEU A C 1
ATOM 906 O O . LEU A 1 107 ? 18.758 4.423 -15.782 1.00 96.25 107 LEU A O 1
ATOM 910 N N . LEU A 1 108 ? 20.149 3.275 -17.112 1.00 97.56 108 LEU A N 1
ATOM 911 C CA . LEU A 1 108 ? 19.981 1.997 -16.430 1.00 97.56 108 LEU A CA 1
ATOM 912 C C . LEU A 1 108 ? 20.522 2.046 -14.996 1.00 97.56 108 LEU A C 1
ATOM 914 O O . LEU A 1 108 ? 19.888 1.501 -14.094 1.00 97.56 108 LEU A O 1
ATOM 918 N N . ASP A 1 109 ? 21.676 2.675 -14.773 1.00 97.56 109 ASP A N 1
ATOM 919 C CA . ASP A 1 109 ? 22.247 2.836 -13.433 1.00 97.56 109 ASP A CA 1
ATOM 920 C C . ASP A 1 109 ? 21.374 3.734 -12.547 1.00 97.56 109 ASP A C 1
ATOM 922 O O . ASP A 1 109 ? 21.010 3.351 -11.433 1.00 97.56 109 ASP A O 1
ATOM 926 N N . SER A 1 110 ? 20.907 4.860 -13.093 1.00 95.88 110 SER A N 1
ATOM 927 C CA . SER A 1 110 ? 19.916 5.717 -12.436 1.00 95.88 110 SER A CA 1
ATOM 928 C C . SER A 1 110 ? 18.648 4.935 -12.063 1.00 95.88 110 SER A C 1
ATOM 930 O O . SER A 1 110 ? 18.180 5.009 -10.924 1.00 95.88 110 SER A O 1
ATOM 932 N N . LEU A 1 111 ? 18.136 4.100 -12.974 1.00 95.69 111 LEU A N 1
ATOM 933 C CA . LEU A 1 111 ? 16.938 3.292 -12.743 1.00 95.69 111 LEU A CA 1
ATOM 934 C C . LEU A 1 111 ? 17.140 2.202 -11.678 1.00 95.69 111 LEU A C 1
ATOM 936 O O . LEU A 1 111 ? 16.208 1.899 -10.930 1.00 95.69 111 LEU A O 1
ATOM 940 N N . LYS A 1 112 ? 18.350 1.637 -11.548 1.00 97.44 112 LYS A N 1
ATOM 941 C CA . LYS A 1 112 ? 18.699 0.745 -10.425 1.00 97.44 112 LYS A CA 1
ATOM 942 C C . LYS A 1 112 ? 18.635 1.483 -9.090 1.00 97.44 112 LYS A C 1
ATOM 944 O O . LYS A 1 112 ? 18.131 0.910 -8.124 1.00 97.44 112 LYS A O 1
ATOM 949 N N . GLY A 1 113 ? 19.100 2.733 -9.048 1.00 95.81 113 GLY A N 1
ATOM 950 C CA . GLY A 1 113 ? 18.969 3.611 -7.883 1.00 95.81 113 GLY A CA 1
ATOM 951 C C . GLY A 1 113 ? 17.506 3.815 -7.489 1.00 95.81 113 GLY A C 1
ATOM 952 O O . GLY A 1 113 ? 17.137 3.544 -6.349 1.00 95.81 113 GLY A O 1
ATOM 953 N N . VAL A 1 114 ? 16.650 4.160 -8.455 1.00 93.94 114 VAL A N 1
ATOM 954 C CA . VAL A 1 114 ? 15.197 4.316 -8.242 1.00 93.94 114 VAL A CA 1
ATOM 955 C C . VAL A 1 114 ? 14.549 3.016 -7.753 1.00 93.94 114 VAL A C 1
ATOM 957 O O . VAL A 1 114 ? 13.752 3.025 -6.816 1.00 93.94 114 VAL A O 1
ATOM 960 N N . LYS A 1 115 ? 14.899 1.866 -8.346 1.00 95.06 115 LYS A N 1
ATOM 961 C CA . LYS A 1 115 ? 14.414 0.556 -7.883 1.00 95.06 115 LYS A CA 1
ATOM 962 C C . LYS A 1 115 ? 14.806 0.295 -6.427 1.00 95.06 115 LYS A C 1
ATOM 964 O O . LYS A 1 115 ? 13.971 -0.165 -5.651 1.00 95.06 115 LYS A O 1
ATOM 969 N N . ALA A 1 116 ? 16.059 0.558 -6.063 1.00 95.06 116 ALA A N 1
ATOM 970 C CA . ALA A 1 116 ? 16.535 0.383 -4.695 1.00 95.06 116 ALA A CA 1
ATOM 971 C C . ALA A 1 116 ? 15.817 1.329 -3.724 1.00 95.06 116 ALA A C 1
ATOM 973 O O . ALA A 1 116 ? 15.428 0.903 -2.641 1.00 95.06 116 ALA A O 1
ATOM 974 N N . GLU A 1 117 ? 15.585 2.579 -4.125 1.00 92.75 117 GLU A N 1
ATOM 975 C CA . GLU A 1 117 ? 14.813 3.548 -3.349 1.00 92.75 117 GLU A CA 1
ATOM 976 C C . GLU A 1 117 ? 13.395 3.033 -3.078 1.00 92.75 117 GLU A C 1
ATOM 978 O O . GLU A 1 117 ? 12.975 2.998 -1.923 1.00 92.75 117 GLU A O 1
ATOM 983 N N . PHE A 1 118 ? 12.683 2.548 -4.102 1.00 92.38 118 PHE A N 1
ATOM 984 C CA . PHE A 1 118 ? 11.344 1.988 -3.916 1.00 92.38 118 PHE A CA 1
ATOM 985 C C . PHE A 1 118 ? 11.317 0.777 -2.974 1.00 92.38 118 PHE A C 1
ATOM 987 O O . PHE A 1 118 ? 10.405 0.666 -2.161 1.00 92.38 118 PHE A O 1
ATOM 994 N N . LEU A 1 119 ? 12.288 -0.133 -3.080 1.00 93.56 119 LEU A N 1
ATOM 995 C CA . LEU A 1 119 ? 12.318 -1.369 -2.285 1.00 93.56 119 LEU A CA 1
ATOM 996 C C . LEU A 1 119 ? 12.817 -1.164 -0.846 1.00 93.56 119 LEU A C 1
ATOM 998 O O . LEU A 1 119 ? 12.525 -1.991 0.011 1.00 93.56 119 LEU A O 1
ATOM 1002 N N . ASN A 1 120 ? 13.558 -0.086 -0.577 1.00 93.31 120 ASN A N 1
ATOM 1003 C CA . ASN A 1 120 ? 14.108 0.205 0.752 1.00 93.31 120 ASN A CA 1
ATOM 1004 C C . ASN A 1 120 ? 13.322 1.276 1.524 1.00 93.31 120 ASN A C 1
ATOM 1006 O O . ASN A 1 120 ? 13.626 1.522 2.693 1.00 93.31 120 ASN A O 1
ATOM 1010 N N . SER A 1 121 ? 12.338 1.916 0.889 1.00 92.81 121 SER A N 1
ATOM 1011 C CA . SER A 1 121 ? 11.492 2.935 1.513 1.00 92.81 121 SER A CA 1
ATOM 1012 C C . SER A 1 121 ? 10.304 2.317 2.247 1.00 92.81 121 SER A C 1
ATOM 1014 O O . SER A 1 121 ? 9.753 1.300 1.823 1.00 92.81 121 SER A O 1
ATOM 1016 N N . ALA A 1 122 ? 9.867 2.992 3.308 1.00 94.50 122 ALA A N 1
ATOM 1017 C CA . ALA A 1 122 ? 8.554 2.789 3.899 1.00 94.50 122 ALA A CA 1
ATOM 1018 C C . ALA A 1 122 ? 7.600 3.897 3.427 1.00 94.50 122 ALA A C 1
ATOM 1020 O O . ALA A 1 122 ? 7.949 5.081 3.381 1.00 94.50 122 ALA A O 1
ATOM 1021 N N . PHE A 1 123 ? 6.389 3.497 3.068 1.00 94.00 123 PHE A N 1
ATOM 1022 C CA . PHE A 1 123 ? 5.363 4.363 2.513 1.00 94.00 123 PHE A CA 1
ATOM 1023 C C . PHE A 1 123 ? 4.178 4.485 3.460 1.00 94.00 123 PHE A C 1
ATOM 1025 O O . PHE A 1 123 ? 3.953 3.603 4.289 1.00 94.00 123 PHE A O 1
ATOM 1032 N N . TYR A 1 124 ? 3.391 5.546 3.291 1.00 93.56 124 TYR A N 1
ATOM 1033 C CA . TYR A 1 124 ? 2.051 5.635 3.853 1.00 93.56 124 TYR A CA 1
ATOM 1034 C C . TYR A 1 124 ? 0.986 5.952 2.795 1.00 93.56 124 TYR A C 1
ATOM 1036 O O . TYR A 1 124 ? 1.284 6.471 1.716 1.00 93.56 124 TYR A O 1
ATOM 1044 N N . ALA A 1 125 ? -0.272 5.653 3.108 1.00 90.00 125 ALA A N 1
ATOM 1045 C CA . ALA A 1 125 ? -1.446 6.134 2.384 1.00 90.00 125 ALA A CA 1
ATOM 1046 C C . ALA A 1 125 ? -2.557 6.507 3.382 1.00 90.00 125 ALA A C 1
ATOM 1048 O O . ALA A 1 125 ? -2.783 5.764 4.336 1.00 90.00 125 ALA A O 1
ATOM 1049 N N . GLU A 1 126 ? -3.236 7.639 3.161 1.00 82.19 126 GLU A N 1
ATOM 1050 C CA . GLU A 1 126 ? -4.275 8.195 4.058 1.00 82.19 126 GLU A CA 1
ATOM 1051 C C . GLU A 1 126 ? -5.718 7.816 3.674 1.00 82.19 126 GLU A C 1
ATOM 1053 O O . GLU A 1 126 ? -6.669 8.149 4.380 1.00 82.19 126 GLU A O 1
ATOM 1058 N N . GLU A 1 127 ? -5.921 7.102 2.563 1.00 68.38 127 GLU A N 1
ATOM 1059 C CA . GLU A 1 127 ? -7.265 6.774 2.082 1.00 68.38 127 GLU A CA 1
ATOM 1060 C C . GLU A 1 127 ? -7.341 5.407 1.397 1.00 68.38 127 GLU A C 1
ATOM 1062 O O . GLU A 1 127 ? -6.444 4.988 0.660 1.00 68.38 127 GLU A O 1
ATOM 1067 N N . TRP A 1 128 ? -8.484 4.739 1.574 1.00 63.56 128 TRP A N 1
ATOM 1068 C CA . TRP A 1 128 ? -8.867 3.525 0.858 1.00 63.56 128 TRP A CA 1
ATOM 1069 C C . TRP A 1 128 ? -9.259 3.826 -0.601 1.00 63.56 128 TRP A C 1
ATOM 1071 O O . TRP A 1 128 ? -10.427 3.712 -0.986 1.00 63.56 128 TRP A O 1
ATOM 1081 N N . ASN A 1 129 ? -8.312 4.240 -1.438 1.00 50.97 129 ASN A N 1
ATOM 1082 C CA . ASN A 1 129 ? -8.603 4.537 -2.839 1.00 50.97 129 ASN A CA 1
ATOM 1083 C C . ASN A 1 129 ? -8.253 3.330 -3.723 1.00 50.97 129 ASN A C 1
ATOM 1085 O O . ASN A 1 129 ? -7.141 3.211 -4.236 1.00 50.97 129 ASN A O 1
ATOM 1089 N N . VAL A 1 130 ? -9.205 2.407 -3.901 1.00 46.97 130 VAL A N 1
ATOM 1090 C CA . VAL A 1 130 ? -9.081 1.313 -4.881 1.00 46.97 130 VAL A CA 1
ATOM 1091 C C . VAL A 1 130 ? -9.879 1.702 -6.128 1.00 46.97 130 VAL A C 1
ATOM 1093 O O . VAL A 1 130 ? -11.081 1.453 -6.234 1.00 46.97 130 VAL A O 1
ATOM 1096 N N . GLY A 1 131 ? -9.222 2.374 -7.077 1.00 48.38 131 GLY A N 1
ATOM 1097 C CA . GLY A 1 131 ? -9.871 2.840 -8.308 1.00 48.38 131 GLY A CA 1
ATOM 1098 C C . GLY A 1 131 ? -10.857 3.992 -8.069 1.00 48.38 131 GLY A C 1
ATOM 1099 O O . GLY A 1 131 ? -10.469 5.024 -7.539 1.00 48.38 131 GLY A O 1
ATOM 1100 N N . THR A 1 132 ? -12.111 3.858 -8.508 1.00 38.59 132 THR A N 1
ATOM 1101 C CA . THR A 1 132 ? -13.166 4.895 -8.425 1.00 38.59 132 THR A CA 1
ATOM 1102 C C . THR A 1 132 ? -14.059 4.788 -7.186 1.00 38.59 132 THR A C 1
ATOM 1104 O O . THR A 1 132 ? -15.046 5.512 -7.081 1.00 38.59 132 THR A O 1
ATOM 1107 N N . PHE A 1 133 ? -13.766 3.868 -6.267 1.00 50.34 133 PHE A N 1
ATOM 1108 C CA . PHE A 1 133 ? -14.647 3.550 -5.149 1.00 50.34 133 PHE A CA 1
ATOM 1109 C C . PHE A 1 133 ? -14.008 3.940 -3.815 1.00 50.34 133 PHE A C 1
ATOM 1111 O O . PHE A 1 133 ? -12.873 3.569 -3.527 1.00 50.34 133 PHE A O 1
ATOM 1118 N N . PHE A 1 134 ? -14.767 4.669 -2.996 1.00 55.28 134 PHE A N 1
ATOM 1119 C CA . PHE A 1 134 ? -14.373 5.055 -1.643 1.00 55.28 134 PHE A CA 1
ATOM 1120 C C . PHE A 1 134 ? -14.698 3.922 -0.667 1.00 55.28 134 PHE A C 1
ATOM 1122 O O . PHE A 1 134 ? -15.872 3.707 -0.356 1.00 55.28 134 PHE A O 1
ATOM 1129 N N . TYR A 1 135 ? -13.692 3.202 -0.180 1.00 67.81 135 TYR A N 1
ATOM 1130 C CA . TYR A 1 135 ? -13.879 2.186 0.863 1.00 67.81 135 TYR A CA 1
ATOM 1131 C C . TYR A 1 135 ? -13.570 2.755 2.258 1.00 67.81 135 TYR A C 1
ATOM 1133 O O . TYR A 1 135 ? -13.093 3.882 2.377 1.00 67.81 135 TYR A O 1
ATOM 1141 N N . GLY A 1 136 ? -13.921 2.033 3.325 1.00 71.75 136 GLY A N 1
ATOM 1142 C CA . GLY A 1 136 ? -13.687 2.499 4.693 1.00 71.75 136 GLY A CA 1
ATOM 1143 C C . GLY A 1 136 ? -14.764 2.099 5.696 1.00 71.75 136 GLY A C 1
ATOM 1144 O O . GLY A 1 136 ? -15.455 1.088 5.537 1.00 71.75 136 GLY A O 1
ATOM 1145 N N . LEU A 1 137 ? -14.873 2.899 6.758 1.00 80.44 137 LEU A N 1
ATOM 1146 C CA . LEU A 1 137 ? -15.768 2.677 7.891 1.00 80.44 137 LEU A CA 1
ATOM 1147 C C . LEU A 1 137 ? -17.206 3.089 7.537 1.00 80.44 137 LEU A C 1
ATOM 1149 O O . LEU A 1 137 ? -17.660 4.182 7.872 1.00 80.44 137 LEU A O 1
ATOM 1153 N N . ARG A 1 138 ? -17.915 2.223 6.810 1.00 80.62 138 ARG A N 1
ATOM 1154 C CA . ARG A 1 138 ? -19.309 2.457 6.383 1.00 80.62 138 ARG A CA 1
ATOM 1155 C C . ARG A 1 138 ? -20.347 1.774 7.259 1.00 80.62 138 ARG A C 1
ATOM 1157 O O . ARG A 1 138 ? -21.489 2.205 7.282 1.00 80.62 138 ARG A O 1
ATOM 1164 N N . GLU A 1 139 ? -19.952 0.703 7.929 1.00 84.94 139 GLU A N 1
ATOM 1165 C CA . GLU A 1 139 ? -20.850 -0.080 8.769 1.00 84.94 139 GLU A CA 1
ATOM 1166 C C . GLU A 1 139 ? -20.828 0.449 10.199 1.00 84.94 139 GLU A C 1
ATOM 1168 O O . GLU A 1 139 ? -19.847 1.068 10.630 1.00 84.94 139 GLU A O 1
ATOM 1173 N N . ASP A 1 140 ? -21.925 0.230 10.908 1.00 90.44 140 ASP A N 1
ATOM 1174 C CA . ASP A 1 140 ? -22.034 0.507 12.335 1.00 90.44 140 ASP A CA 1
ATOM 1175 C C . ASP A 1 140 ? -21.308 -0.565 13.146 1.00 90.44 140 ASP A C 1
ATOM 1177 O O . ASP A 1 140 ? -20.942 -1.636 12.640 1.00 90.44 140 ASP A O 1
ATOM 1181 N N . TYR A 1 141 ? -21.068 -0.259 14.413 1.00 94.81 141 TYR A N 1
ATOM 1182 C CA . TYR A 1 141 ? -20.445 -1.176 15.349 1.00 94.81 141 TYR A CA 1
ATOM 1183 C C . TYR A 1 141 ? -21.285 -2.453 15.522 1.00 94.81 141 TYR A C 1
ATOM 1185 O O . TYR A 1 141 ? -22.464 -2.422 15.881 1.00 94.81 141 TYR A O 1
ATOM 1193 N N . ASP A 1 142 ? -20.665 -3.616 15.314 1.00 96.81 142 ASP A N 1
ATOM 1194 C CA . ASP A 1 142 ? -21.294 -4.909 15.576 1.00 96.81 142 ASP A CA 1
ATOM 1195 C C . ASP A 1 142 ? -21.180 -5.217 17.074 1.00 96.81 142 ASP A C 1
ATOM 1197 O O . ASP A 1 142 ? -20.131 -5.650 17.553 1.00 96.81 142 ASP A O 1
ATOM 1201 N N . ILE A 1 143 ? -22.268 -5.014 17.822 1.00 96.31 143 ILE A N 1
ATOM 1202 C CA . ILE A 1 143 ? -22.320 -5.244 19.277 1.00 96.31 143 ILE A CA 1
ATOM 1203 C C . ILE A 1 143 ? -21.962 -6.693 19.639 1.00 96.31 143 ILE A C 1
ATOM 1205 O O . ILE A 1 143 ? -21.306 -6.931 20.656 1.00 96.31 143 ILE A O 1
ATOM 1209 N N . ASN A 1 144 ? -22.348 -7.663 18.806 1.00 97.00 144 ASN A N 1
ATOM 1210 C CA . ASN A 1 144 ? -22.125 -9.081 19.088 1.00 97.00 144 ASN A CA 1
ATOM 1211 C C . ASN A 1 144 ? -20.662 -9.472 18.873 1.00 97.00 144 ASN A C 1
ATOM 1213 O O . ASN A 1 144 ? -20.114 -10.269 19.635 1.00 97.00 144 ASN A O 1
ATOM 1217 N N . LYS A 1 145 ? -20.020 -8.916 17.841 1.00 96.75 145 LYS A N 1
ATOM 1218 C CA . LYS A 1 145 ? -18.603 -9.184 17.540 1.00 96.75 145 LYS A CA 1
ATOM 1219 C C . LYS A 1 145 ? -17.641 -8.212 18.206 1.00 96.75 145 LYS A C 1
ATOM 1221 O O . LYS A 1 145 ? -16.453 -8.512 18.278 1.00 96.75 145 LYS A O 1
ATOM 1226 N N . ARG A 1 146 ? -18.158 -7.106 18.736 1.00 97.56 146 ARG A N 1
ATOM 1227 C CA . ARG A 1 146 ? -17.434 -6.042 19.432 1.00 97.56 146 ARG A CA 1
ATOM 1228 C C . ARG A 1 146 ? -16.376 -5.378 18.552 1.00 97.56 146 ARG A C 1
ATOM 1230 O O . ARG A 1 146 ? -15.179 -5.430 18.836 1.00 97.56 146 ARG A O 1
ATOM 1237 N N . GLY A 1 147 ? -16.812 -4.817 17.429 1.00 96.94 147 GLY A N 1
ATOM 1238 C CA . GLY A 1 147 ? -15.925 -4.105 16.514 1.00 96.94 147 GLY A CA 1
ATOM 1239 C C . GLY A 1 147 ? -16.594 -3.687 15.213 1.00 96.94 147 GLY A C 1
ATOM 1240 O O . GLY A 1 147 ? -17.805 -3.815 15.050 1.00 96.94 147 GLY A O 1
ATOM 1241 N N . PHE A 1 148 ? -15.782 -3.227 14.267 1.00 95.06 148 PHE A N 1
ATOM 1242 C CA . PHE A 1 148 ? -16.234 -2.764 12.957 1.00 95.06 148 PHE A CA 1
ATOM 1243 C C . PHE A 1 148 ? -15.761 -3.686 11.838 1.00 95.06 148 PHE A C 1
ATOM 1245 O O . PHE A 1 148 ? -14.615 -4.141 11.831 1.00 95.06 148 PHE A O 1
ATOM 1252 N N . PHE A 1 149 ? -16.613 -3.898 10.838 1.00 93.25 149 PHE A N 1
ATOM 1253 C CA . PHE A 1 149 ? -16.171 -4.409 9.544 1.00 93.25 149 PHE A CA 1
ATOM 1254 C C . PHE A 1 149 ? -15.835 -3.239 8.629 1.00 93.25 149 PHE A C 1
ATOM 1256 O O . PHE A 1 149 ? -16.699 -2.461 8.233 1.00 93.25 149 PHE A O 1
ATOM 1263 N N . VAL A 1 150 ? -14.561 -3.134 8.271 1.00 90.50 150 VAL A N 1
ATOM 1264 C CA . VAL A 1 150 ? -14.063 -2.107 7.361 1.00 90.50 150 VAL A CA 1
ATOM 1265 C C . VAL A 1 150 ? -13.933 -2.707 5.978 1.00 90.50 150 VAL A C 1
ATOM 1267 O O . VAL A 1 150 ? -13.214 -3.688 5.786 1.00 90.50 150 VAL A O 1
ATOM 1270 N N . GLN A 1 151 ? -14.643 -2.130 5.017 1.00 88.81 151 GLN A N 1
ATOM 1271 C CA . GLN A 1 151 ? -14.583 -2.562 3.628 1.00 88.81 151 GLN A CA 1
ATOM 1272 C C . GLN A 1 151 ? -13.210 -2.222 3.044 1.00 88.81 151 GLN A C 1
ATOM 1274 O O . GLN A 1 151 ? -12.763 -1.087 3.190 1.00 88.81 151 GLN A O 1
ATOM 1279 N N . ILE A 1 152 ? -12.564 -3.179 2.369 1.00 86.19 152 ILE A N 1
ATOM 1280 C CA . ILE A 1 152 ? -11.217 -2.988 1.796 1.00 86.19 152 ILE A CA 1
ATOM 1281 C C . ILE A 1 152 ? -11.182 -3.029 0.267 1.00 86.19 152 ILE A C 1
ATOM 1283 O O . ILE A 1 152 ? -10.175 -2.692 -0.346 1.00 86.19 152 ILE A O 1
ATOM 1287 N N . GLY A 1 153 ? -12.286 -3.440 -0.354 1.00 85.25 153 GLY A N 1
ATOM 1288 C CA . GLY A 1 153 ? -12.457 -3.434 -1.800 1.00 85.25 153 GLY A CA 1
ATOM 1289 C C . GLY A 1 153 ? -13.343 -4.576 -2.290 1.00 85.25 153 GLY A C 1
ATOM 1290 O O . GLY A 1 153 ? -13.780 -5.415 -1.494 1.00 85.25 153 GLY A O 1
ATOM 1291 N N . PRO A 1 154 ? -13.621 -4.630 -3.595 1.00 85.56 154 PRO A N 1
ATOM 1292 C CA . PRO A 1 154 ? -14.345 -5.715 -4.214 1.00 85.56 154 PRO A CA 1
ATOM 1293 C C . PRO A 1 154 ? -13.358 -6.717 -4.815 1.00 85.56 154 PRO A C 1
ATOM 1295 O O . PRO A 1 154 ? -12.278 -6.367 -5.289 1.00 85.56 154 PRO A O 1
ATOM 1298 N N . VAL A 1 155 ? -13.767 -7.971 -4.854 1.00 85.19 155 VAL A N 1
ATOM 1299 C CA . VAL A 1 155 ? -13.092 -9.025 -5.593 1.00 85.19 155 VAL A CA 1
ATOM 1300 C C . VAL A 1 155 ? -14.000 -9.436 -6.736 1.00 85.19 155 VAL A C 1
ATOM 1302 O O . VAL A 1 155 ? -15.159 -9.792 -6.517 1.00 85.19 155 VAL A O 1
ATOM 1305 N N . ARG A 1 156 ? -13.470 -9.335 -7.956 1.00 80.94 156 ARG A N 1
ATOM 1306 C CA . ARG A 1 156 ? -14.216 -9.519 -9.206 1.00 80.94 156 ARG A CA 1
ATOM 1307 C C . ARG A 1 156 ? -13.493 -10.500 -10.125 1.00 80.94 156 ARG A C 1
ATOM 1309 O O . ARG A 1 156 ? -12.649 -10.082 -10.919 1.00 80.94 156 ARG A O 1
ATOM 1316 N N . PRO A 1 157 ? -13.803 -11.803 -10.024 1.00 74.88 157 PRO A N 1
ATOM 1317 C CA . PRO A 1 157 ? -13.213 -12.843 -10.868 1.00 74.88 157 PRO A CA 1
ATOM 1318 C C . PRO A 1 157 ? -13.376 -12.635 -12.371 1.00 74.88 157 PRO A C 1
ATOM 1320 O O . PRO A 1 157 ? -12.573 -13.131 -13.159 1.00 74.88 157 PRO A O 1
ATOM 1323 N N . ASP A 1 158 ? -14.420 -11.916 -12.765 1.00 71.94 158 ASP A N 1
ATOM 1324 C CA . ASP A 1 158 ? -14.765 -11.577 -14.139 1.00 71.94 158 ASP A CA 1
ATOM 1325 C C . ASP A 1 158 ? -13.858 -10.491 -14.750 1.00 71.94 158 ASP A C 1
ATOM 1327 O O . ASP A 1 158 ? -13.837 -10.345 -15.972 1.00 71.94 158 ASP A O 1
ATOM 1331 N N . TYR A 1 159 ? -13.072 -9.766 -13.942 1.00 75.19 159 TYR A N 1
ATOM 1332 C CA . TYR A 1 159 ? -12.196 -8.683 -14.398 1.00 75.19 159 TYR A CA 1
ATOM 1333 C C . TYR A 1 159 ? -10.726 -9.012 -14.141 1.00 75.19 159 TYR A C 1
ATOM 1335 O O . TYR A 1 159 ? -10.289 -9.153 -13.002 1.00 75.19 159 TYR A O 1
ATOM 1343 N N . CYS A 1 160 ? -9.928 -9.035 -15.209 1.00 75.62 160 CYS A N 1
ATOM 1344 C CA . CYS A 1 160 ? -8.484 -9.262 -15.145 1.00 75.62 160 CYS A CA 1
ATOM 1345 C C . CYS A 1 160 ? -7.733 -7.992 -14.690 1.00 75.62 160 CYS A C 1
ATOM 1347 O O . CYS A 1 160 ? -6.940 -7.427 -15.439 1.00 75.62 160 CYS A O 1
ATOM 1349 N N . LYS A 1 161 ? -8.025 -7.501 -13.476 1.00 79.50 161 LYS A N 1
ATOM 1350 C CA . LYS A 1 161 ? -7.408 -6.299 -12.886 1.00 79.50 161 LYS A CA 1
ATOM 1351 C C . LYS A 1 161 ? -6.877 -6.558 -11.487 1.00 79.50 161 LYS A C 1
ATOM 1353 O O . LYS A 1 161 ? -7.528 -7.198 -10.668 1.00 79.50 161 LYS A O 1
ATOM 1358 N N . ARG A 1 162 ? -5.714 -5.978 -11.191 1.00 82.94 162 ARG A N 1
ATOM 1359 C CA . ARG A 1 162 ? -5.018 -6.139 -9.911 1.00 82.94 162 ARG A CA 1
ATOM 1360 C C . ARG A 1 162 ? -5.857 -5.641 -8.741 1.00 82.94 162 ARG A C 1
ATOM 1362 O O . ARG A 1 162 ? -5.940 -6.323 -7.731 1.00 82.94 162 ARG A O 1
ATOM 1369 N N . SER A 1 163 ? -6.515 -4.498 -8.905 1.00 82.12 163 SER A N 1
ATOM 1370 C CA . SER A 1 163 ? -7.404 -3.889 -7.913 1.00 82.12 163 SER A CA 1
ATOM 1371 C C . SER A 1 163 ? -8.586 -4.769 -7.488 1.00 82.12 163 SER A C 1
ATOM 1373 O O . SER A 1 163 ? -9.205 -4.485 -6.468 1.00 82.12 163 SER A O 1
ATOM 1375 N N . PHE A 1 164 ? -8.891 -5.829 -8.245 1.00 83.06 164 PHE A N 1
ATOM 1376 C CA . PHE A 1 164 ? -9.951 -6.794 -7.951 1.00 83.06 164 PHE A CA 1
ATOM 1377 C C . PHE A 1 164 ? -9.439 -8.144 -7.450 1.00 83.06 164 PHE A C 1
ATOM 1379 O O . PHE A 1 164 ? -10.223 -9.086 -7.319 1.00 83.06 164 PHE A O 1
ATOM 1386 N N . LEU A 1 165 ? -8.140 -8.265 -7.177 1.00 85.12 165 LEU A N 1
ATOM 1387 C CA . LEU A 1 165 ? -7.592 -9.451 -6.536 1.00 85.12 165 LEU A CA 1
ATOM 1388 C C . LEU A 1 165 ? -7.897 -9.461 -5.028 1.00 85.12 165 LEU A C 1
ATOM 1390 O O . LEU A 1 165 ? -7.971 -8.404 -4.392 1.00 85.12 165 LEU A O 1
ATOM 1394 N N . PRO A 1 166 ? -8.020 -10.655 -4.420 1.00 88.56 166 PRO A N 1
ATOM 1395 C CA . PRO A 1 166 ? -8.119 -10.780 -2.973 1.00 88.56 166 PRO A CA 1
ATOM 1396 C C . PRO A 1 166 ? -6.933 -10.116 -2.270 1.00 88.56 166 PRO A C 1
ATOM 1398 O O . PRO A 1 166 ? -5.797 -10.203 -2.728 1.00 88.56 166 PRO A O 1
ATOM 1401 N N . LYS A 1 167 ? -7.193 -9.500 -1.114 1.00 91.06 167 LYS A N 1
ATOM 1402 C CA . LYS A 1 167 ? -6.184 -8.888 -0.231 1.00 91.06 167 LYS A CA 1
ATOM 1403 C C . LYS A 1 167 ? -5.353 -7.776 -0.880 1.00 91.06 167 LYS A C 1
ATOM 1405 O O . LYS A 1 167 ? -4.266 -7.460 -0.396 1.00 91.06 167 LYS A O 1
ATOM 1410 N N . VAL A 1 168 ? -5.866 -7.173 -1.949 1.00 88.19 168 VAL A N 1
ATOM 1411 C CA . VAL A 1 168 ? -5.296 -5.968 -2.550 1.00 88.19 168 VAL A CA 1
ATOM 1412 C C . VAL A 1 168 ? -5.918 -4.716 -1.943 1.00 88.19 168 VAL A C 1
ATOM 1414 O O . VAL A 1 168 ? -7.140 -4.601 -1.865 1.00 88.19 168 VAL A O 1
ATOM 1417 N N . ILE A 1 169 ? -5.064 -3.772 -1.546 1.00 84.69 169 ILE A N 1
ATOM 1418 C CA . ILE A 1 169 ? -5.416 -2.412 -1.131 1.00 84.69 169 ILE A CA 1
ATOM 1419 C C . ILE A 1 169 ? -4.582 -1.463 -1.993 1.00 84.69 169 ILE A C 1
ATOM 1421 O O . ILE A 1 169 ? -3.361 -1.569 -2.021 1.00 84.69 169 ILE A O 1
ATOM 1425 N N . GLY A 1 170 ? -5.233 -0.563 -2.733 1.00 77.19 170 GLY A N 1
ATOM 1426 C CA . GLY A 1 170 ? -4.544 0.448 -3.545 1.00 77.19 170 GLY A CA 1
ATOM 1427 C C . GLY A 1 170 ? -3.544 -0.133 -4.555 1.00 77.19 170 GLY A C 1
ATOM 1428 O O . GLY A 1 170 ? -2.444 0.389 -4.683 1.00 77.19 170 GLY A O 1
ATOM 1429 N N . ASP A 1 171 ? -3.902 -1.227 -5.240 1.00 81.88 171 ASP A N 1
ATOM 1430 C CA . ASP A 1 171 ? -3.037 -1.947 -6.194 1.00 81.88 171 ASP A CA 1
ATOM 1431 C C . ASP A 1 171 ? -1.792 -2.630 -5.583 1.00 81.88 171 ASP A C 1
ATOM 1433 O O . ASP A 1 171 ? -0.898 -3.060 -6.319 1.00 81.88 171 ASP A O 1
ATOM 1437 N N . ILE A 1 172 ? -1.758 -2.805 -4.258 1.00 89.00 172 ILE A N 1
ATOM 1438 C CA . ILE A 1 172 ? -0.733 -3.563 -3.531 1.00 89.00 172 ILE A CA 1
ATOM 1439 C C . ILE A 1 172 ? -1.387 -4.737 -2.808 1.00 89.00 172 ILE A C 1
ATOM 1441 O O . ILE A 1 172 ? -2.365 -4.569 -2.083 1.00 89.00 172 ILE A O 1
ATOM 1445 N N . GLU A 1 173 ? -0.852 -5.940 -2.992 1.00 91.81 173 GLU A N 1
ATOM 1446 C CA . GLU A 1 173 ? -1.328 -7.130 -2.291 1.00 91.81 173 GLU A CA 1
ATOM 1447 C C . GLU A 1 173 ? -0.611 -7.330 -0.955 1.00 91.81 173 GLU A C 1
ATOM 1449 O O . GLU A 1 173 ? 0.620 -7.382 -0.897 1.00 91.81 173 GLU A O 1
ATOM 1454 N N . PHE A 1 174 ? -1.398 -7.570 0.094 1.00 93.56 174 PHE A N 1
ATOM 1455 C CA . PHE A 1 174 ? -0.939 -7.943 1.429 1.00 93.56 174 PHE A CA 1
ATOM 1456 C C . PHE A 1 174 ? -1.481 -9.332 1.802 1.00 93.56 174 PHE A C 1
ATOM 1458 O O . PHE A 1 174 ? -2.530 -9.477 2.436 1.00 93.56 174 PHE A O 1
ATOM 1465 N N . LYS A 1 175 ? -0.770 -10.395 1.398 1.00 92.19 175 LYS A N 1
ATOM 1466 C CA . LYS A 1 175 ? -1.220 -11.799 1.546 1.00 92.19 175 LYS A CA 1
ATOM 1467 C C . LYS A 1 175 ? -1.581 -12.211 2.973 1.00 92.19 175 LYS A C 1
ATOM 1469 O O . LYS A 1 175 ? -2.413 -13.101 3.160 1.00 92.19 175 LYS A O 1
ATOM 1474 N N . GLN A 1 176 ? -0.970 -11.581 3.964 1.00 93.25 176 GLN A N 1
ATOM 1475 C CA . GLN A 1 176 ? -1.172 -11.829 5.386 1.00 93.25 176 GLN A CA 1
ATOM 1476 C C . GLN A 1 176 ? -2.502 -11.283 5.932 1.00 93.25 176 GLN A C 1
ATOM 1478 O O . GLN A 1 176 ? -2.879 -11.618 7.054 1.00 93.25 176 GLN A O 1
ATOM 1483 N N . LEU A 1 177 ? -3.226 -10.453 5.168 1.00 93.38 177 LEU A N 1
ATOM 1484 C CA . LEU A 1 177 ? -4.505 -9.904 5.613 1.00 93.38 177 LEU A CA 1
ATOM 1485 C C . LEU A 1 177 ? -5.520 -11.019 5.886 1.00 93.38 177 LEU A C 1
ATOM 1487 O O . LEU A 1 177 ? -5.730 -11.924 5.067 1.00 93.38 177 LEU A O 1
ATOM 1491 N N . GLN A 1 178 ? -6.170 -10.930 7.043 1.00 92.94 178 GLN A N 1
ATOM 1492 C CA . GLN A 1 178 ? -7.307 -11.769 7.405 1.00 92.94 178 GLN A CA 1
ATOM 1493 C C . GLN A 1 178 ? -8.575 -11.070 6.922 1.00 92.94 178 GLN A C 1
ATOM 1495 O O . GLN A 1 178 ? -8.992 -10.068 7.501 1.00 92.94 178 GLN A O 1
ATOM 1500 N N . ILE A 1 179 ? -9.141 -11.573 5.824 1.00 92.62 179 ILE A N 1
ATOM 1501 C CA . ILE A 1 179 ? -10.308 -10.970 5.183 1.00 92.62 179 ILE A CA 1
ATOM 1502 C C . ILE A 1 179 ? -11.577 -11.760 5.487 1.00 92.62 179 ILE A C 1
ATOM 1504 O O . ILE A 1 179 ? -11.578 -12.991 5.500 1.00 92.62 179 ILE A O 1
ATOM 1508 N N . HIS A 1 180 ? -12.677 -11.039 5.656 1.00 93.06 180 HIS A N 1
ATOM 1509 C CA . HIS A 1 180 ? -14.024 -11.586 5.637 1.00 93.06 180 HIS A CA 1
ATOM 1510 C C . HIS A 1 180 ? -14.641 -11.328 4.265 1.00 93.06 180 HIS A C 1
ATOM 1512 O O . HIS A 1 180 ? -14.662 -10.189 3.797 1.00 93.06 180 HIS A O 1
ATOM 1518 N N . LYS A 1 181 ? -15.141 -12.385 3.622 1.00 90.75 181 LYS A N 1
ATOM 1519 C CA . LYS A 1 181 ? -15.847 -12.301 2.340 1.00 90.75 181 LYS A CA 1
ATOM 1520 C C . LYS A 1 181 ? -17.340 -12.082 2.605 1.00 90.75 181 LYS A C 1
ATOM 1522 O O . LYS A 1 181 ? -17.932 -12.824 3.389 1.00 90.75 181 LYS A O 1
ATOM 1527 N N . ARG A 1 182 ? -17.961 -11.106 1.942 1.00 89.38 182 ARG A N 1
ATOM 1528 C CA . ARG A 1 182 ? -19.425 -11.018 1.818 1.00 89.38 182 ARG A CA 1
ATOM 1529 C C . ARG A 1 182 ? -19.787 -11.012 0.343 1.00 89.38 182 ARG A C 1
ATOM 1531 O O . ARG A 1 182 ? -19.444 -10.071 -0.370 1.00 89.38 182 ARG A O 1
ATOM 1538 N N . TYR A 1 183 ? -20.424 -12.084 -0.110 1.00 85.44 183 TYR A N 1
ATOM 1539 C CA . TYR A 1 183 ? -20.843 -12.221 -1.500 1.00 85.44 183 TYR A CA 1
ATOM 1540 C C . TYR A 1 183 ? -21.973 -11.243 -1.791 1.00 85.44 183 TYR A C 1
ATOM 1542 O O . TYR A 1 183 ? -22.985 -11.236 -1.088 1.00 85.44 183 TYR A O 1
ATOM 1550 N N . ASP A 1 184 ? -21.777 -10.420 -2.815 1.00 68.56 184 ASP A N 1
ATOM 1551 C CA . ASP A 1 184 ? -22.803 -9.514 -3.309 1.00 68.56 184 ASP A CA 1
ATOM 1552 C C . ASP A 1 184 ? -23.304 -10.050 -4.650 1.00 68.56 184 ASP A C 1
ATOM 1554 O O . ASP A 1 184 ? -22.640 -9.953 -5.684 1.00 68.56 184 ASP A O 1
ATOM 1558 N N . ASN A 1 185 ? -24.484 -10.666 -4.611 1.00 59.59 185 ASN A N 1
ATOM 1559 C CA . ASN A 1 185 ? -25.098 -11.287 -5.779 1.00 59.59 185 ASN A CA 1
ATOM 1560 C C . ASN A 1 185 ? -25.707 -10.265 -6.750 1.00 59.59 185 ASN A C 1
ATOM 1562 O O . ASN A 1 185 ? -26.184 -10.672 -7.811 1.00 59.59 185 ASN A O 1
ATOM 1566 N N . LEU A 1 186 ? -25.746 -8.970 -6.413 1.00 54.91 186 LEU A N 1
ATOM 1567 C CA . LEU A 1 186 ? -26.600 -8.028 -7.136 1.00 54.91 186 LEU 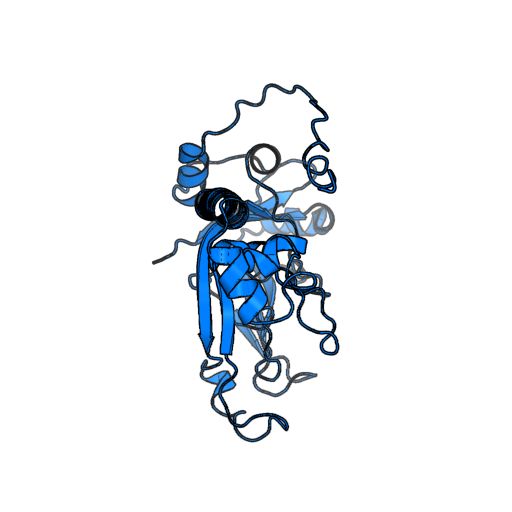A CA 1
ATOM 1568 C C . LEU A 1 186 ? -26.033 -7.576 -8.490 1.00 54.91 186 LEU A C 1
ATOM 1570 O O . LEU A 1 186 ? -26.828 -7.251 -9.367 1.00 54.91 186 LEU A O 1
ATOM 1574 N N . PHE A 1 187 ? -24.707 -7.591 -8.715 1.00 54.03 187 PHE A N 1
ATOM 1575 C CA . PHE A 1 187 ? -24.147 -6.958 -9.928 1.00 54.03 187 PHE A CA 1
ATOM 1576 C C . PHE A 1 187 ? -22.969 -7.660 -10.622 1.00 54.03 187 PHE A C 1
ATOM 1578 O O . PHE A 1 187 ? -22.682 -7.333 -11.776 1.00 54.03 187 PHE A O 1
ATOM 1585 N N . HIS A 1 188 ? -22.266 -8.603 -9.982 1.00 60.34 188 HIS A N 1
ATOM 1586 C CA . HIS A 1 188 ? -20.942 -9.049 -10.465 1.00 60.34 188 HIS A CA 1
ATOM 1587 C C . HIS A 1 188 ? -20.754 -10.577 -10.507 1.00 60.34 188 HIS A C 1
ATOM 1589 O O . HIS A 1 188 ? -19.633 -11.071 -10.598 1.00 60.34 188 HIS A O 1
ATOM 1595 N N . GLY A 1 189 ? -21.851 -11.338 -10.469 1.00 63.81 189 GLY A N 1
ATOM 1596 C CA . GLY A 1 189 ? -21.832 -12.803 -10.474 1.00 63.81 189 GLY A CA 1
ATOM 1597 C C . GLY A 1 189 ? -21.727 -13.413 -9.074 1.00 63.81 189 GLY A C 1
ATOM 1598 O O . GLY A 1 189 ? -21.282 -12.778 -8.125 1.00 63.81 189 GLY A O 1
ATOM 1599 N N . ASN A 1 190 ? -22.128 -14.678 -8.951 1.00 69.88 190 ASN A N 1
ATOM 1600 C CA . ASN A 1 190 ? -22.253 -15.416 -7.684 1.00 69.88 190 ASN A CA 1
ATOM 1601 C C . ASN A 1 190 ? -20.926 -15.699 -6.951 1.00 69.88 190 ASN A C 1
ATOM 1603 O O . ASN A 1 190 ? -20.937 -16.285 -5.872 1.00 69.88 190 ASN A O 1
ATOM 1607 N N . LYS A 1 191 ? -19.792 -15.337 -7.553 1.00 75.19 191 LYS A N 1
ATOM 1608 C CA . LYS A 1 191 ? -18.442 -15.518 -7.002 1.00 75.19 191 LYS A CA 1
ATOM 1609 C C . LYS A 1 191 ? -17.738 -14.195 -6.703 1.00 75.19 191 LYS A C 1
ATOM 1611 O O . LYS A 1 191 ? -16.653 -14.202 -6.131 1.00 75.19 191 LYS A O 1
ATOM 1616 N N . SER A 1 192 ? -18.346 -13.069 -7.072 1.00 82.25 192 SER A N 1
ATOM 1617 C CA . SER A 1 192 ? -17.853 -11.759 -6.669 1.00 82.25 192 SER A CA 1
ATOM 1618 C C . SER A 1 192 ? -18.236 -11.484 -5.223 1.00 82.25 192 SER A C 1
ATOM 1620 O O . SER A 1 192 ? -19.336 -11.809 -4.769 1.00 82.25 192 SER A O 1
ATOM 1622 N N . TYR A 1 193 ? -17.319 -10.875 -4.485 1.00 86.81 193 TYR A N 1
ATOM 1623 C CA . TYR A 1 193 ? -17.549 -10.542 -3.090 1.00 86.81 193 TYR A CA 1
ATOM 1624 C C . TYR A 1 193 ? -16.878 -9.236 -2.723 1.00 86.81 193 TYR A C 1
ATOM 1626 O O . TYR A 1 193 ? -15.874 -8.828 -3.300 1.00 86.81 193 TYR A O 1
ATOM 1634 N N . THR A 1 194 ? -17.416 -8.596 -1.701 1.00 87.94 194 THR A N 1
ATOM 1635 C CA . THR A 1 194 ? -16.729 -7.516 -1.016 1.00 87.94 194 THR A CA 1
ATOM 1636 C C . THR A 1 194 ? -15.876 -8.108 0.100 1.00 87.94 194 THR A C 1
ATOM 1638 O O . THR A 1 194 ? -16.335 -8.968 0.859 1.00 87.94 194 THR A O 1
ATOM 1641 N N . GLN A 1 195 ? -14.623 -7.673 0.190 1.00 90.12 195 GLN A N 1
ATOM 1642 C CA . GLN A 1 195 ? -13.713 -8.057 1.266 1.00 90.12 195 GLN A CA 1
ATOM 1643 C C . GLN A 1 195 ? -13.701 -7.007 2.375 1.00 90.12 195 GLN A C 1
ATOM 1645 O O . GLN A 1 195 ? -13.729 -5.801 2.116 1.00 90.12 195 GLN A O 1
ATOM 1650 N N . TYR A 1 196 ? -13.622 -7.490 3.612 1.00 91.88 196 TYR A N 1
ATOM 1651 C CA . TYR A 1 196 ? -13.607 -6.682 4.825 1.00 91.88 196 TYR A CA 1
ATOM 1652 C C . TYR A 1 196 ? -12.474 -7.098 5.759 1.00 91.88 196 TYR A C 1
ATOM 1654 O O . TYR A 1 196 ? -12.147 -8.282 5.840 1.00 91.88 196 TYR A O 1
ATOM 1662 N N . ILE A 1 197 ? -11.945 -6.150 6.527 1.00 93.50 197 ILE A N 1
ATOM 1663 C CA . ILE A 1 197 ? -11.118 -6.412 7.711 1.00 93.50 197 ILE A CA 1
ATOM 1664 C C . ILE A 1 197 ? -11.971 -6.147 8.947 1.00 93.50 197 ILE A C 1
ATOM 1666 O O . ILE A 1 197 ? -12.712 -5.166 8.994 1.00 93.50 197 ILE A O 1
ATOM 1670 N N . PHE A 1 198 ? -11.870 -7.019 9.947 1.00 95.38 198 PHE A N 1
ATOM 1671 C CA . PHE A 1 198 ? -12.502 -6.794 11.241 1.00 95.38 198 PHE A CA 1
ATOM 1672 C C . PHE A 1 198 ? -11.554 -6.040 12.180 1.00 95.38 198 PHE A C 1
ATOM 1674 O O . PHE A 1 198 ? -10.430 -6.486 12.428 1.00 95.38 198 PHE A O 1
ATOM 1681 N N . ILE A 1 199 ? -12.021 -4.911 12.708 1.00 95.44 199 ILE A N 1
ATOM 1682 C CA . ILE A 1 199 ? -11.318 -4.085 13.688 1.00 95.44 199 ILE A CA 1
ATOM 1683 C C . ILE A 1 199 ? -12.010 -4.268 15.043 1.00 95.44 199 ILE A C 1
ATOM 1685 O O . ILE A 1 199 ? -13.081 -3.689 15.244 1.00 95.44 199 ILE A O 1
ATOM 1689 N N . PRO A 1 200 ? -11.448 -5.076 15.965 1.00 96.62 200 PRO A N 1
ATOM 1690 C CA . PRO A 1 200 ? -11.996 -5.208 17.309 1.00 96.62 200 PRO A CA 1
ATOM 1691 C C . PRO A 1 200 ? -11.869 -3.884 18.062 1.00 96.62 200 PRO A C 1
ATOM 1693 O O . PRO A 1 200 ? -10.827 -3.229 17.996 1.00 96.62 200 PRO A O 1
ATOM 1696 N N . MET A 1 201 ? -12.917 -3.511 18.789 1.00 96.38 201 MET A N 1
ATOM 1697 C CA . MET A 1 201 ? -12.969 -2.263 19.544 1.00 96.38 201 MET A CA 1
ATOM 1698 C C . MET A 1 201 ? -13.931 -2.400 20.726 1.00 96.38 201 MET A C 1
ATOM 1700 O O . MET A 1 201 ? -14.938 -3.098 20.634 1.00 96.38 201 MET A O 1
ATOM 1704 N N . ASP A 1 202 ? -13.629 -1.768 21.857 1.00 97.56 202 ASP A N 1
ATOM 1705 C CA . ASP A 1 202 ? -14.582 -1.690 22.962 1.00 97.56 202 ASP A CA 1
ATOM 1706 C C . ASP A 1 202 ? -15.697 -0.670 22.665 1.00 97.56 202 ASP A C 1
ATOM 1708 O O . ASP A 1 202 ? -15.538 0.220 21.836 1.00 97.56 202 ASP A O 1
ATOM 1712 N N . ALA A 1 203 ? -16.830 -0.792 23.361 1.00 96.88 203 ALA A N 1
ATOM 1713 C CA . ALA A 1 203 ? -18.010 0.031 23.099 1.00 96.88 203 ALA A CA 1
ATOM 1714 C C . ALA A 1 203 ? -17.780 1.533 23.341 1.00 96.88 203 ALA A C 1
ATOM 1716 O O . ALA A 1 203 ? -18.387 2.349 22.656 1.00 96.88 203 ALA A O 1
ATOM 1717 N N . THR A 1 204 ? -16.912 1.905 24.286 1.00 97.31 204 THR A N 1
ATOM 1718 C CA . THR A 1 204 ? -16.643 3.315 24.598 1.00 97.31 204 THR A CA 1
ATOM 1719 C C . THR A 1 204 ? -15.845 3.953 23.470 1.00 97.31 204 THR A C 1
ATOM 1721 O O . THR A 1 204 ? -16.219 5.011 22.970 1.00 97.31 204 THR A O 1
ATOM 1724 N N . THR A 1 205 ? -14.776 3.287 23.028 1.00 97.12 205 THR A N 1
ATOM 1725 C CA . THR A 1 205 ? -13.974 3.750 21.888 1.00 97.12 205 THR A CA 1
ATOM 1726 C C . THR A 1 205 ? -14.795 3.736 20.597 1.00 97.12 205 THR A C 1
ATOM 1728 O O . THR A 1 205 ? -14.699 4.662 19.795 1.00 97.12 205 THR A O 1
ATOM 1731 N N . ALA A 1 206 ? -15.641 2.719 20.410 1.00 96.38 206 ALA A N 1
ATOM 1732 C CA . ALA A 1 206 ? -16.510 2.612 19.243 1.00 96.38 206 ALA A CA 1
ATOM 1733 C C . ALA A 1 206 ? -17.529 3.752 19.163 1.00 96.38 206 ALA A C 1
ATOM 1735 O O . ALA A 1 206 ? -17.697 4.320 18.087 1.00 96.38 206 ALA A O 1
ATOM 1736 N N . LEU A 1 207 ? -18.147 4.126 20.288 1.00 96.44 207 LEU A N 1
ATOM 1737 C CA . LEU A 1 207 ? -19.074 5.255 20.340 1.00 96.44 207 LEU A CA 1
ATOM 1738 C C . LEU A 1 207 ? -18.380 6.560 19.928 1.00 96.44 207 LEU A C 1
ATOM 1740 O O . LEU A 1 207 ? -18.907 7.307 19.114 1.00 96.44 207 LEU A O 1
ATOM 1744 N N . GLU A 1 208 ? -17.153 6.795 20.402 1.00 95.50 208 GLU A N 1
ATOM 1745 C CA . GLU A 1 208 ? -16.376 7.970 19.994 1.00 95.50 208 GLU A CA 1
ATOM 1746 C C . GLU A 1 208 ? -16.075 7.981 18.486 1.00 95.50 208 GLU A C 1
ATOM 1748 O O . GLU A 1 208 ? -16.130 9.035 17.849 1.00 95.50 208 GLU A O 1
ATOM 1753 N N . VAL A 1 209 ? -15.769 6.819 17.903 1.00 95.06 209 VAL A N 1
ATOM 1754 C CA . VAL A 1 209 ? -15.558 6.663 16.456 1.00 95.06 209 VAL A CA 1
ATOM 1755 C C . VAL A 1 209 ? -16.847 6.934 15.671 1.00 95.06 209 VAL A C 1
ATOM 1757 O O . VAL A 1 209 ? -16.786 7.557 14.611 1.00 95.06 209 VAL A O 1
ATOM 1760 N N . GLU A 1 210 ? -18.004 6.492 16.167 1.00 93.31 210 GLU A N 1
ATOM 1761 C CA . GLU A 1 210 ? -19.304 6.746 15.534 1.00 93.31 210 GLU A CA 1
ATOM 1762 C C . GLU A 1 210 ? -19.704 8.223 15.611 1.00 93.31 210 GLU A C 1
ATOM 1764 O O . GLU A 1 210 ? -20.070 8.800 14.584 1.00 93.31 210 GLU A O 1
ATOM 1769 N N . ASP A 1 211 ? -19.540 8.852 16.776 1.00 93.81 211 ASP A N 1
ATOM 1770 C CA . ASP A 1 211 ? -19.851 10.268 17.007 1.00 93.81 211 ASP A CA 1
ATOM 1771 C C . ASP A 1 211 ? -18.967 11.206 16.167 1.00 93.81 211 ASP A C 1
ATOM 1773 O O . ASP A 1 211 ? -19.398 12.290 15.772 1.00 93.81 211 ASP A O 1
ATOM 1777 N N . ASN A 1 212 ? -17.736 10.785 15.853 1.00 92.19 212 ASN A N 1
ATOM 1778 C CA . ASN A 1 212 ? -16.749 11.581 15.116 1.00 92.19 212 ASN A CA 1
ATOM 1779 C C . ASN A 1 212 ? -16.413 10.992 13.738 1.00 92.19 212 ASN A C 1
ATOM 1781 O O . ASN A 1 212 ? -15.315 11.207 13.222 1.00 92.19 212 ASN A O 1
ATOM 1785 N N . ARG A 1 213 ? -17.329 10.241 13.113 1.00 89.38 213 ARG A N 1
ATOM 1786 C CA . ARG A 1 213 ? -17.045 9.457 11.894 1.00 89.38 213 ARG A CA 1
ATOM 1787 C C . ARG A 1 213 ? -16.465 10.283 10.732 1.00 89.38 213 ARG A C 1
ATOM 1789 O O . ARG A 1 213 ? -15.668 9.754 9.960 1.00 89.38 213 ARG A O 1
ATOM 1796 N N . SER A 1 214 ? -16.813 11.570 10.610 1.00 88.94 214 SER A N 1
ATOM 1797 C CA . SER A 1 214 ? -16.238 12.487 9.602 1.00 88.94 214 SER A CA 1
ATOM 1798 C C . SER A 1 214 ? -14.743 12.738 9.790 1.00 88.94 214 SER A C 1
ATOM 1800 O O . SER A 1 214 ? -14.020 12.972 8.817 1.00 88.94 214 SER A O 1
ATOM 1802 N N . ASP A 1 215 ? -14.286 12.670 11.034 1.00 91.94 215 ASP A N 1
ATOM 1803 C CA . ASP A 1 215 ? -12.930 12.987 11.466 1.00 91.94 215 ASP A CA 1
ATOM 1804 C C . ASP A 1 215 ? -12.086 11.723 11.605 1.00 91.94 215 ASP A C 1
ATOM 1806 O O . ASP A 1 215 ? -10.880 11.801 11.802 1.00 91.94 215 ASP A O 1
ATOM 1810 N N . VAL A 1 216 ? -12.682 10.548 11.425 1.00 91.69 216 VAL A N 1
ATOM 1811 C CA . VAL A 1 216 ? -11.971 9.275 11.420 1.00 91.69 216 VAL A CA 1
ATOM 1812 C C . VAL A 1 216 ? -11.253 9.079 10.080 1.00 91.69 216 VAL A C 1
ATOM 1814 O O . VAL A 1 216 ? -11.818 9.287 9.003 1.00 91.69 216 VAL A O 1
ATOM 1817 N N . GLY A 1 217 ? -9.982 8.693 10.144 1.00 91.25 217 GLY A N 1
ATOM 1818 C CA . GLY A 1 217 ? -9.118 8.398 9.005 1.00 91.25 217 GLY A CA 1
ATOM 1819 C C . GLY A 1 217 ? -8.403 7.060 9.165 1.00 91.25 217 GLY A C 1
ATOM 1820 O O . GLY A 1 217 ? -8.319 6.507 10.264 1.00 91.25 217 GLY A O 1
ATOM 1821 N N . PHE A 1 218 ? -7.876 6.544 8.057 1.00 92.31 218 PHE A N 1
ATOM 1822 C CA . PHE A 1 218 ? -7.046 5.342 8.043 1.00 92.31 218 PHE A CA 1
ATOM 1823 C C . PHE A 1 218 ? -5.650 5.684 7.543 1.00 92.31 218 PHE A C 1
ATOM 1825 O O . PHE A 1 218 ? -5.510 6.359 6.531 1.00 92.31 218 PHE A O 1
ATOM 1832 N N . LEU A 1 219 ? -4.629 5.166 8.215 1.00 93.06 219 LEU A N 1
ATOM 1833 C CA . LEU A 1 219 ? -3.252 5.181 7.739 1.00 93.06 219 LEU A CA 1
ATOM 1834 C C . LEU A 1 219 ? -2.801 3.747 7.471 1.00 93.06 219 LEU A C 1
ATOM 1836 O O . LEU A 1 219 ? -2.865 2.884 8.349 1.00 93.06 219 LEU A O 1
ATOM 1840 N N . PHE A 1 220 ? -2.328 3.509 6.252 1.00 93.12 220 PHE A N 1
ATOM 1841 C CA . PHE A 1 220 ? -1.650 2.275 5.859 1.00 93.12 220 PHE A CA 1
ATOM 1842 C C . PHE A 1 220 ? -0.178 2.586 5.761 1.00 93.12 220 PHE A C 1
ATOM 1844 O O . PHE A 1 220 ? 0.204 3.316 4.854 1.00 93.12 220 PHE A O 1
ATOM 1851 N N . VAL A 1 221 ? 0.636 2.041 6.654 1.00 95.88 221 VAL A N 1
ATOM 1852 C CA . VAL A 1 221 ? 2.090 2.196 6.588 1.00 95.88 221 VAL A CA 1
ATOM 1853 C C . VAL A 1 221 ? 2.682 0.866 6.168 1.00 95.88 221 VAL A C 1
ATOM 1855 O O . VAL A 1 221 ? 2.364 -0.160 6.768 1.00 95.88 221 VAL A O 1
ATOM 1858 N N . PHE A 1 222 ? 3.494 0.845 5.121 1.00 95.50 222 PHE A N 1
ATOM 1859 C CA . PHE A 1 222 ? 3.955 -0.409 4.537 1.00 95.50 222 PHE A CA 1
ATOM 1860 C C . PHE A 1 222 ? 5.267 -0.265 3.775 1.00 95.50 222 PHE A C 1
ATOM 1862 O O . PHE A 1 222 ? 5.682 0.826 3.397 1.00 95.50 222 PHE A O 1
ATOM 1869 N N . ASP A 1 223 ? 5.891 -1.398 3.497 1.00 94.31 223 ASP A N 1
ATOM 1870 C CA . ASP A 1 223 ? 7.028 -1.553 2.599 1.00 94.31 223 ASP A CA 1
ATOM 1871 C C . ASP A 1 223 ? 6.661 -2.466 1.413 1.00 94.31 223 ASP A C 1
ATOM 1873 O O . ASP A 1 223 ? 5.702 -3.249 1.449 1.00 94.31 223 ASP A O 1
ATOM 1877 N N . ILE A 1 224 ? 7.410 -2.344 0.315 1.00 93.56 224 ILE A N 1
ATOM 1878 C CA . ILE A 1 224 ? 7.163 -3.087 -0.926 1.00 93.56 224 ILE A CA 1
ATOM 1879 C C . ILE A 1 224 ? 8.268 -4.123 -1.135 1.00 93.56 224 ILE A C 1
ATOM 1881 O O . ILE A 1 224 ? 9.452 -3.805 -1.142 1.00 93.56 224 ILE A O 1
ATOM 1885 N N . LYS A 1 225 ? 7.879 -5.375 -1.390 1.00 93.44 225 LYS A N 1
ATOM 1886 C CA . LYS A 1 225 ? 8.808 -6.486 -1.655 1.00 93.44 225 LYS A CA 1
ATOM 1887 C C . LYS A 1 225 ? 9.193 -6.613 -3.128 1.00 93.44 225 LYS A C 1
ATOM 1889 O O . LYS A 1 225 ? 10.230 -7.189 -3.455 1.00 93.44 225 LYS A O 1
ATOM 1894 N N . GLY A 1 226 ? 8.331 -6.144 -4.027 1.00 93.75 226 GLY A N 1
ATOM 1895 C CA . GLY A 1 226 ? 8.549 -6.209 -5.469 1.00 93.75 226 GLY A CA 1
ATOM 1896 C C . GLY A 1 226 ? 7.277 -6.467 -6.262 1.00 93.75 226 GLY A C 1
ATOM 1897 O O . GLY A 1 226 ? 6.181 -6.158 -5.805 1.00 93.75 226 GLY A O 1
ATOM 1898 N N . VAL A 1 227 ? 7.435 -7.059 -7.443 1.00 92.44 227 VAL A N 1
ATOM 1899 C CA . VAL A 1 227 ? 6.343 -7.453 -8.340 1.00 92.44 227 VAL A CA 1
ATOM 1900 C C . VAL A 1 227 ? 6.359 -8.965 -8.512 1.00 92.44 227 VAL A C 1
ATOM 1902 O O . VAL A 1 227 ? 7.421 -9.588 -8.536 1.00 92.44 227 VAL A O 1
ATOM 1905 N N . TYR A 1 228 ? 5.185 -9.569 -8.641 1.00 90.62 228 TYR A N 1
ATOM 1906 C CA . TYR A 1 228 ? 5.062 -10.955 -9.073 1.00 90.62 228 TYR A CA 1
ATOM 1907 C C . TYR A 1 228 ? 3.851 -11.131 -9.987 1.00 90.62 228 TYR A C 1
ATOM 1909 O O . TYR A 1 228 ? 2.903 -10.348 -9.945 1.00 90.62 228 TYR A O 1
ATOM 1917 N N . THR A 1 229 ? 3.864 -12.179 -10.807 1.00 87.62 229 THR A N 1
ATOM 1918 C CA . THR A 1 229 ? 2.706 -12.540 -11.627 1.00 87.62 229 THR A CA 1
ATOM 1919 C C . THR A 1 229 ? 1.734 -13.379 -10.804 1.00 87.62 229 THR A C 1
ATOM 1921 O O . THR A 1 229 ? 2.035 -14.522 -10.449 1.00 87.62 229 THR A O 1
ATOM 1924 N N . ALA A 1 230 ? 0.561 -12.826 -10.511 1.00 80.75 230 ALA A N 1
ATOM 1925 C CA . ALA A 1 230 ? -0.543 -13.578 -9.941 1.00 80.75 230 ALA A CA 1
ATOM 1926 C C . ALA A 1 230 ? -1.325 -14.292 -11.045 1.00 80.75 230 ALA A C 1
ATOM 1928 O O . ALA A 1 230 ? -1.518 -13.770 -12.146 1.00 80.75 230 ALA A O 1
ATOM 1929 N N . LEU A 1 231 ? -1.798 -15.489 -10.718 1.00 73.12 231 LEU A N 1
ATOM 1930 C CA . LEU A 1 231 ? -2.796 -16.205 -11.497 1.00 73.12 231 LEU A CA 1
ATOM 1931 C C . LEU A 1 231 ? -4.127 -16.055 -10.770 1.00 73.12 231 LEU A C 1
ATOM 1933 O O . LEU A 1 231 ? -4.187 -16.295 -9.567 1.00 73.12 231 LEU A O 1
ATOM 1937 N N . PHE A 1 232 ? -5.192 -15.699 -11.484 1.00 67.94 232 PHE A N 1
ATOM 1938 C CA . PHE A 1 232 ? -6.549 -15.752 -10.933 1.00 67.94 232 PHE A CA 1
ATOM 1939 C C . PHE A 1 232 ? -6.947 -17.228 -10.759 1.00 67.94 232 PHE A C 1
ATOM 1941 O O . PHE A 1 232 ? -7.481 -17.857 -11.675 1.00 67.94 232 PHE A O 1
ATOM 1948 N N . ASN A 1 233 ? -6.586 -17.818 -9.618 1.00 56.78 233 ASN A N 1
ATOM 1949 C CA . ASN A 1 233 ? -6.752 -19.245 -9.336 1.00 56.78 233 ASN A CA 1
ATOM 1950 C C . ASN A 1 233 ? -7.403 -19.555 -7.981 1.00 56.78 233 ASN A C 1
ATOM 1952 O O . ASN A 1 233 ? -7.447 -20.730 -7.622 1.00 56.78 233 ASN A O 1
ATOM 1956 N N . ASP A 1 234 ? -7.889 -18.550 -7.245 1.00 63.25 234 ASP A N 1
ATOM 1957 C CA . ASP A 1 234 ? -8.692 -18.784 -6.038 1.00 63.25 234 ASP A CA 1
ATOM 1958 C C . ASP A 1 234 ? -9.925 -19.640 -6.419 1.00 63.25 234 ASP A C 1
ATOM 1960 O O . ASP A 1 234 ? -10.382 -19.631 -7.568 1.00 63.25 234 ASP A O 1
ATOM 1964 N N . GLU A 1 235 ? -10.382 -20.497 -5.506 1.00 59.38 235 GLU A N 1
ATOM 1965 C CA . GLU A 1 235 ? -11.433 -21.489 -5.758 1.00 59.38 235 GLU A CA 1
ATOM 1966 C C . GLU A 1 235 ? -12.696 -20.837 -6.336 1.00 59.38 235 GLU A C 1
ATOM 1968 O O . GLU A 1 235 ? -13.306 -21.390 -7.259 1.00 59.38 235 GLU A O 1
ATOM 1973 N N . ASP A 1 236 ? -12.998 -19.607 -5.907 1.00 56.31 236 ASP A N 1
ATOM 1974 C CA . ASP A 1 236 ? -14.106 -18.791 -6.417 1.00 56.31 236 ASP A CA 1
ATOM 1975 C C . ASP A 1 236 ? -13.952 -18.417 -7.908 1.00 56.31 236 ASP A C 1
ATOM 1977 O O . ASP A 1 236 ? -14.929 -18.147 -8.604 1.00 56.31 236 ASP A O 1
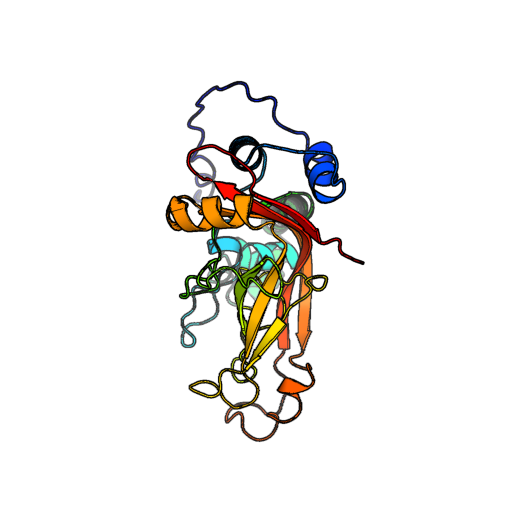ATOM 1981 N N . PHE A 1 237 ? -12.731 -18.471 -8.436 1.00 59.78 237 PHE A N 1
ATOM 1982 C CA . PHE A 1 237 ? -12.340 -18.121 -9.804 1.00 59.78 237 PHE A CA 1
ATOM 1983 C C . PHE A 1 237 ? -12.214 -19.355 -10.714 1.00 59.78 237 PHE A C 1
ATOM 1985 O O . PHE A 1 237 ? -12.175 -19.238 -11.943 1.00 59.78 237 PHE A O 1
ATOM 1992 N N . SER A 1 238 ? -12.152 -20.556 -10.132 1.00 54.03 238 SER A N 1
ATOM 1993 C CA . SER A 1 238 ? -11.885 -21.803 -10.859 1.00 54.03 238 SER A CA 1
ATOM 1994 C C . SER A 1 238 ? -13.060 -22.270 -11.738 1.00 54.03 238 SER A C 1
ATOM 1996 O O . SER A 1 238 ? -12.835 -22.835 -12.812 1.00 54.03 238 SER A O 1
ATOM 1998 N N . GLU A 1 239 ? -14.304 -21.957 -11.355 1.00 49.41 239 GLU A N 1
ATOM 1999 C CA . GLU A 1 239 ? -15.526 -22.389 -12.058 1.00 49.41 239 GLU A CA 1
ATOM 2000 C C . GLU A 1 239 ? -15.974 -21.441 -13.188 1.00 49.41 239 GLU A C 1
ATOM 2002 O O . GLU A 1 239 ? -16.688 -21.858 -14.103 1.00 49.41 239 GLU A O 1
ATOM 2007 N N . HIS A 1 240 ? -15.530 -20.178 -13.190 1.00 47.00 240 HIS A N 1
ATOM 2008 C CA . HIS A 1 240 ? -15.874 -19.191 -14.230 1.00 47.00 240 HIS A CA 1
ATOM 2009 C C . HIS A 1 240 ? -14.992 -19.254 -15.487 1.00 47.00 240 HIS A C 1
ATOM 2011 O O . HIS A 1 240 ? -15.251 -18.539 -16.460 1.00 47.00 240 HIS A O 1
ATOM 2017 N N . ARG A 1 241 ? -14.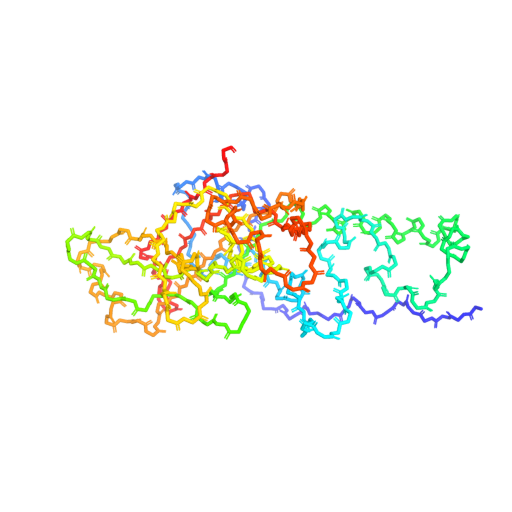056 -20.214 -15.562 1.00 47.69 241 ARG A N 1
ATOM 2018 C CA . ARG A 1 241 ? -13.285 -20.533 -16.785 1.00 47.69 241 ARG A CA 1
ATOM 2019 C C . ARG A 1 241 ? -14.150 -20.874 -18.007 1.00 47.69 241 ARG A C 1
ATOM 2021 O O . ARG A 1 241 ? -13.620 -21.039 -19.101 1.00 47.69 241 ARG A O 1
ATOM 2028 N N . ARG A 1 242 ? -15.471 -21.011 -17.850 1.00 42.66 242 ARG A N 1
ATOM 2029 C CA . ARG A 1 242 ? -16.384 -21.405 -18.928 1.00 42.66 242 ARG A CA 1
ATOM 2030 C C . ARG A 1 242 ? -17.046 -20.264 -19.709 1.00 42.66 242 ARG A C 1
ATOM 2032 O O . ARG A 1 242 ? -17.656 -20.592 -20.722 1.00 42.66 242 ARG A O 1
ATOM 2039 N N . LYS A 1 243 ? -16.947 -18.977 -19.331 1.00 43.97 243 LYS A N 1
ATOM 2040 C CA . LYS A 1 243 ? -17.664 -17.899 -20.066 1.00 43.97 243 LYS A CA 1
ATOM 2041 C C . LYS A 1 243 ? -16.993 -16.511 -20.135 1.00 43.97 243 LYS A C 1
ATOM 2043 O O . LYS A 1 243 ? -17.694 -15.529 -20.353 1.00 43.97 243 LYS A O 1
ATOM 2048 N N . SER A 1 244 ? -15.667 -16.386 -20.031 1.00 44.28 244 SER A N 1
ATOM 2049 C CA . SER A 1 244 ? -15.028 -15.154 -20.530 1.00 44.28 244 SER A CA 1
ATOM 2050 C C . SER A 1 244 ? -14.969 -15.217 -22.056 1.00 44.28 244 SER A C 1
ATOM 2052 O O . SER A 1 244 ? -14.325 -16.098 -22.623 1.00 44.28 244 SER A O 1
ATOM 2054 N N . LEU A 1 245 ? -15.681 -14.305 -22.719 1.00 46.75 245 LEU A N 1
ATOM 2055 C CA . LEU A 1 245 ? -15.830 -14.221 -24.175 1.00 46.75 245 LEU A CA 1
ATOM 2056 C C . LEU A 1 245 ? -14.523 -13.925 -24.932 1.00 46.75 245 LEU A C 1
ATOM 2058 O O . LEU A 1 245 ? -14.567 -13.863 -26.157 1.00 46.75 245 LEU A O 1
ATOM 2062 N N . ILE A 1 246 ? -13.381 -13.734 -24.254 1.00 46.88 246 ILE A N 1
ATOM 2063 C CA . ILE A 1 246 ? -12.171 -13.241 -24.928 1.00 46.88 246 ILE A CA 1
ATOM 2064 C C . ILE A 1 246 ? -10.921 -14.104 -24.752 1.00 46.88 246 ILE A C 1
ATOM 2066 O O . ILE A 1 246 ? -10.129 -14.091 -25.676 1.00 46.88 246 ILE A O 1
ATOM 2070 N N . ASN A 1 247 ? -10.725 -14.928 -23.715 1.00 43.69 247 ASN A N 1
ATOM 2071 C CA . ASN A 1 247 ? -9.577 -15.855 -23.702 1.00 43.69 247 ASN A CA 1
ATOM 2072 C C . ASN A 1 247 ? -9.792 -17.050 -22.762 1.00 43.69 247 ASN A C 1
ATOM 2074 O O . ASN A 1 247 ? -10.216 -16.895 -21.621 1.00 43.69 247 ASN A O 1
ATOM 2078 N N . LYS A 1 248 ? -9.464 -18.255 -23.248 1.00 52.00 248 LYS A N 1
ATOM 2079 C CA . LYS A 1 248 ? -9.501 -19.530 -22.497 1.00 52.00 248 LYS A CA 1
ATOM 2080 C C . LYS A 1 248 ? -8.346 -19.681 -21.495 1.00 52.00 248 LYS A C 1
ATOM 2082 O O . LYS A 1 248 ? -8.276 -20.690 -20.793 1.00 52.00 248 LYS A O 1
ATOM 2087 N N . GLU A 1 249 ? -7.430 -18.721 -21.452 1.00 58.78 249 GLU A N 1
ATOM 2088 C CA . GLU A 1 249 ? -6.255 -18.759 -20.587 1.00 58.78 249 GLU A CA 1
ATOM 2089 C C . GLU A 1 249 ? -6.543 -18.133 -19.216 1.00 58.78 249 GLU A C 1
ATOM 2091 O O . GLU A 1 249 ? -7.298 -17.162 -19.127 1.00 58.78 249 GLU A O 1
ATOM 2096 N N . PRO A 1 250 ? -5.962 -18.670 -18.126 1.00 64.81 250 PRO A N 1
ATOM 2097 C CA . PRO A 1 250 ? -6.081 -18.054 -16.812 1.00 64.81 250 PRO A CA 1
ATOM 2098 C C . PRO A 1 250 ? -5.511 -16.634 -16.861 1.00 64.81 250 PRO A C 1
ATOM 2100 O O . PRO A 1 250 ? -4.369 -16.447 -17.282 1.00 64.81 250 PRO A O 1
ATOM 2103 N N . CYS A 1 251 ? -6.296 -15.649 -16.413 1.00 72.88 251 CYS A N 1
ATOM 2104 C CA . CYS A 1 251 ? -5.837 -14.268 -16.290 1.00 72.88 251 CYS A CA 1
ATOM 2105 C C . CYS A 1 251 ? -4.538 -14.229 -15.474 1.00 72.88 251 CYS A C 1
ATOM 2107 O O . CYS A 1 251 ? -4.484 -14.715 -14.336 1.00 72.88 251 CYS A O 1
ATOM 2109 N N . ARG A 1 252 ? -3.498 -13.659 -16.088 1.00 78.06 252 ARG A N 1
ATOM 2110 C CA . ARG A 1 252 ? -2.200 -13.395 -15.473 1.00 78.06 252 ARG A CA 1
ATOM 2111 C C . ARG A 1 252 ? -2.051 -11.894 -15.337 1.00 78.06 252 ARG A C 1
ATOM 2113 O O . ARG A 1 252 ? -2.180 -11.186 -16.332 1.00 78.06 252 ARG A O 1
ATOM 2120 N N . ILE A 1 253 ? -1.761 -11.421 -14.135 1.00 80.94 253 ILE A N 1
ATOM 2121 C CA . ILE A 1 253 ? -1.531 -9.999 -13.904 1.00 80.94 253 ILE A CA 1
ATOM 2122 C C . ILE A 1 253 ? -0.316 -9.794 -13.019 1.00 80.94 253 ILE A C 1
ATOM 2124 O O . ILE A 1 253 ? -0.061 -10.571 -12.100 1.00 80.94 253 ILE A O 1
ATOM 2128 N N . GLU A 1 254 ? 0.436 -8.739 -13.296 1.00 85.88 254 GLU A N 1
ATOM 2129 C CA . GLU A 1 254 ? 1.503 -8.296 -12.414 1.00 85.88 254 GLU A CA 1
ATOM 2130 C C . GLU A 1 254 ? 0.921 -7.549 -11.219 1.00 85.88 254 GLU A C 1
ATOM 2132 O O . GLU A 1 254 ? 0.104 -6.627 -11.355 1.00 85.88 254 GLU A O 1
ATOM 2137 N N . VAL A 1 255 ? 1.345 -7.979 -10.038 1.00 86.62 255 VAL A N 1
ATOM 2138 C CA . VAL A 1 255 ? 0.868 -7.511 -8.744 1.00 86.62 255 VAL A CA 1
ATOM 2139 C C . VAL A 1 255 ? 2.049 -6.998 -7.947 1.00 86.62 255 VAL A C 1
ATOM 2141 O O . VAL A 1 255 ? 3.070 -7.678 -7.821 1.00 86.62 255 VAL A O 1
ATOM 2144 N N . VAL A 1 256 ? 1.891 -5.808 -7.378 1.00 91.38 256 VAL A N 1
ATOM 2145 C CA . VAL A 1 256 ? 2.856 -5.244 -6.438 1.00 91.38 256 VAL A CA 1
ATOM 2146 C C . VAL A 1 256 ? 2.647 -5.932 -5.099 1.00 91.38 256 VAL A C 1
ATOM 2148 O O . VAL A 1 256 ? 1.550 -5.924 -4.545 1.00 91.38 256 VAL A O 1
ATOM 2151 N N . ARG A 1 257 ? 3.693 -6.585 -4.604 1.00 93.50 257 ARG A N 1
ATOM 2152 C CA . ARG A 1 257 ? 3.671 -7.333 -3.352 1.00 93.50 257 ARG A CA 1
ATOM 2153 C C . ARG A 1 257 ? 4.087 -6.417 -2.213 1.00 93.50 257 ARG A C 1
ATOM 2155 O O . ARG A 1 257 ? 5.257 -6.043 -2.134 1.00 93.50 257 ARG A O 1
ATOM 2162 N N . GLY A 1 258 ? 3.154 -6.121 -1.319 1.00 94.19 258 GLY A N 1
ATOM 2163 C CA . GLY A 1 258 ? 3.465 -5.536 -0.022 1.00 94.19 258 GLY A CA 1
ATOM 2164 C C . GLY A 1 258 ? 4.204 -6.541 0.859 1.00 94.19 258 GLY A C 1
ATOM 2165 O O . GLY A 1 258 ? 4.062 -7.761 0.693 1.00 94.19 258 GLY A O 1
ATOM 2166 N N . ASN A 1 259 ? 5.028 -6.039 1.770 1.00 94.50 259 ASN A N 1
ATOM 2167 C CA . ASN A 1 259 ? 5.654 -6.849 2.804 1.00 94.50 259 ASN A CA 1
ATOM 2168 C C . ASN A 1 259 ? 4.869 -6.691 4.113 1.00 94.50 259 ASN A C 1
ATOM 2170 O O . ASN A 1 259 ? 3.789 -7.275 4.222 1.00 94.50 259 ASN A O 1
ATOM 2174 N N . ASN A 1 260 ? 5.341 -5.912 5.076 1.00 95.25 260 ASN A N 1
ATOM 2175 C CA . ASN A 1 260 ? 4.602 -5.617 6.297 1.00 95.25 260 ASN A CA 1
ATOM 2176 C C . ASN A 1 260 ? 3.596 -4.487 6.056 1.00 95.25 260 ASN A C 1
ATOM 2178 O O . ASN A 1 260 ? 3.833 -3.570 5.274 1.00 95.25 260 ASN A O 1
ATOM 2182 N N . LEU A 1 261 ? 2.463 -4.551 6.751 1.00 95.56 261 LEU A N 1
ATOM 2183 C CA . LEU A 1 261 ? 1.451 -3.501 6.743 1.00 95.56 261 LEU A CA 1
ATOM 2184 C C . LEU A 1 261 ? 1.081 -3.164 8.178 1.00 95.56 261 LEU A C 1
ATOM 2186 O O . LEU A 1 261 ? 0.635 -4.040 8.912 1.00 95.56 261 LEU A O 1
ATOM 2190 N N . ARG A 1 262 ? 1.196 -1.902 8.564 1.00 96.94 262 ARG A N 1
ATOM 2191 C CA . ARG A 1 262 ? 0.634 -1.370 9.799 1.00 96.94 262 ARG A CA 1
ATOM 2192 C C . ARG A 1 262 ? -0.616 -0.569 9.465 1.00 96.94 262 ARG A C 1
ATOM 2194 O O . ARG A 1 262 ? -0.557 0.387 8.696 1.00 96.94 262 ARG A O 1
ATOM 2201 N N . LEU A 1 263 ? -1.749 -1.011 9.998 1.00 95.00 263 LEU A N 1
ATOM 2202 C CA . LEU A 1 263 ? -3.049 -0.375 9.822 1.00 95.00 263 LEU A CA 1
ATOM 2203 C C . LEU A 1 263 ? -3.377 0.436 11.065 1.00 95.00 263 LEU A C 1
ATOM 2205 O O . LEU A 1 263 ? -3.449 -0.122 12.160 1.00 95.00 263 LEU A O 1
ATOM 2209 N N . ILE A 1 264 ? -3.633 1.722 10.868 1.00 95.75 264 ILE A N 1
ATOM 2210 C CA . ILE A 1 264 ? -3.961 2.652 11.940 1.00 95.75 264 ILE A CA 1
ATOM 2211 C C . ILE A 1 264 ? -5.313 3.293 11.642 1.00 95.75 264 ILE A C 1
ATOM 2213 O O . ILE A 1 264 ? -5.532 3.815 10.551 1.00 95.75 264 ILE A O 1
ATOM 2217 N N . LEU A 1 265 ? -6.216 3.257 12.619 1.00 95.31 265 LEU A N 1
ATOM 2218 C CA . LEU A 1 265 ? -7.452 4.038 12.641 1.00 95.31 265 LEU A CA 1
ATOM 2219 C C . LEU A 1 265 ? -7.240 5.200 13.601 1.00 95.31 265 LEU A C 1
ATOM 2221 O O . LEU A 1 265 ? -6.881 4.973 14.760 1.00 95.31 265 LEU A O 1
ATOM 2225 N N . TYR A 1 266 ? -7.464 6.424 13.146 1.00 95.44 266 TYR A N 1
ATOM 2226 C CA . TYR A 1 266 ? -7.166 7.608 13.945 1.00 95.44 266 TYR A CA 1
ATOM 2227 C C . TYR A 1 266 ? -8.180 8.724 13.734 1.00 95.44 266 TYR A C 1
ATOM 2229 O O . TYR A 1 266 ? -8.932 8.729 12.762 1.00 95.44 266 TYR A O 1
ATOM 2237 N N . ASN A 1 267 ? -8.184 9.679 14.653 1.00 94.81 267 ASN A N 1
ATOM 2238 C CA . ASN A 1 267 ? -8.871 10.948 14.507 1.00 94.81 267 ASN A CA 1
ATOM 2239 C C . ASN A 1 267 ? -7.944 11.951 13.806 1.00 94.81 267 ASN A C 1
ATOM 2241 O O . ASN A 1 267 ? -6.902 12.321 14.350 1.00 94.81 267 ASN A O 1
ATOM 2245 N N . LYS A 1 268 ? -8.334 12.405 12.616 1.00 92.56 268 LYS A N 1
ATOM 2246 C CA . LYS A 1 268 ? -7.593 13.351 11.770 1.00 92.56 268 LYS A CA 1
ATOM 2247 C C . LYS A 1 268 ? -7.368 14.705 12.439 1.00 92.56 268 LYS A C 1
ATOM 2249 O O . LYS A 1 268 ? -6.405 15.386 12.110 1.00 92.56 268 LYS A O 1
ATOM 2254 N N . THR A 1 269 ? -8.247 15.090 13.361 1.00 92.56 269 THR A N 1
ATOM 2255 C CA . THR A 1 269 ? -8.206 16.387 14.041 1.00 92.56 269 THR A CA 1
ATOM 2256 C C . THR A 1 269 ? -7.341 16.333 15.303 1.00 92.56 269 THR A C 1
ATOM 2258 O O . THR A 1 269 ? -6.601 17.274 15.582 1.00 92.56 269 THR A O 1
ATOM 2261 N N . SER A 1 270 ? -7.415 15.246 16.080 1.00 95.75 270 SER A N 1
ATOM 2262 C CA . SER A 1 270 ? -6.758 15.143 17.395 1.00 95.75 270 SER A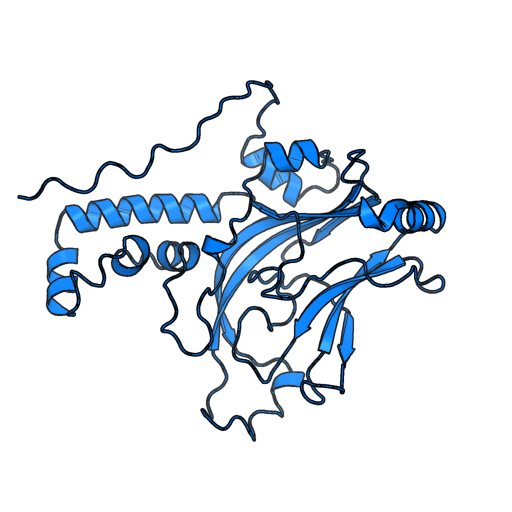 CA 1
ATOM 2263 C C . SER A 1 270 ? -5.503 14.270 17.436 1.00 95.75 270 SER A C 1
ATOM 2265 O O . SER A 1 270 ? -4.892 14.161 18.500 1.00 95.75 270 SER A O 1
ATOM 2267 N N . ASP A 1 271 ? -5.120 13.629 16.326 1.00 95.00 271 ASP A N 1
ATOM 2268 C CA .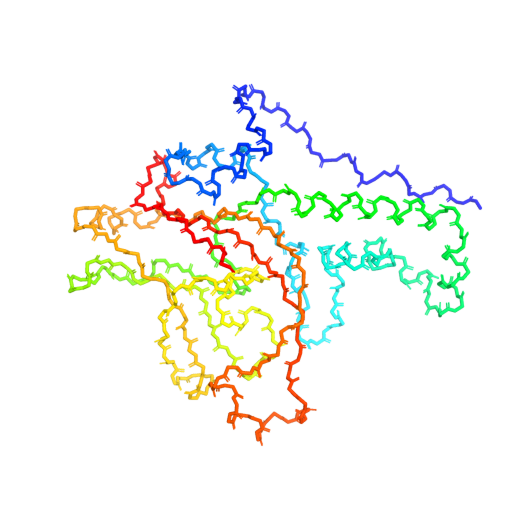 ASP A 1 271 ? -4.033 12.637 16.255 1.00 95.00 271 ASP A CA 1
ATOM 2269 C C . ASP A 1 271 ? -4.245 11.399 17.149 1.00 95.00 271 ASP A C 1
ATOM 2271 O O . ASP A 1 271 ? -3.345 10.571 17.323 1.00 95.00 271 ASP A O 1
ATOM 2275 N N . LYS A 1 272 ? -5.435 11.242 17.737 1.00 96.88 272 LYS A N 1
ATOM 2276 C CA . LYS A 1 272 ? -5.745 10.108 18.603 1.00 96.88 272 LYS A CA 1
ATOM 2277 C C . LYS A 1 272 ? -5.856 8.833 17.779 1.00 96.88 272 LYS A C 1
ATOM 2279 O O . LYS A 1 272 ? -6.601 8.783 16.806 1.00 96.88 272 LYS A O 1
ATOM 2284 N N . ILE A 1 273 ? -5.163 7.788 18.214 1.00 97.19 273 ILE A N 1
ATOM 2285 C CA . ILE A 1 273 ? -5.225 6.458 17.611 1.00 97.19 273 ILE A CA 1
ATOM 2286 C C . ILE A 1 273 ? -6.311 5.641 18.315 1.00 97.19 273 ILE A C 1
ATOM 2288 O O . ILE A 1 273 ? -6.282 5.477 19.534 1.00 97.19 273 ILE A O 1
ATOM 2292 N N . TYR A 1 274 ? -7.256 5.126 17.533 1.00 96.31 274 TYR A N 1
ATOM 2293 C CA . TYR A 1 274 ? -8.316 4.217 17.978 1.00 96.31 274 TYR A CA 1
ATOM 2294 C C . TYR A 1 274 ? -7.930 2.751 17.803 1.00 96.31 274 TYR A C 1
ATOM 2296 O O . TYR A 1 274 ? -8.381 1.885 18.548 1.00 96.31 274 TYR A O 1
ATOM 2304 N N . TYR A 1 275 ? -7.112 2.466 16.793 1.00 96.19 275 TYR A N 1
ATOM 2305 C CA . TYR A 1 275 ? -6.653 1.125 16.474 1.00 96.19 275 TYR A CA 1
ATOM 2306 C C . TYR A 1 275 ? -5.290 1.187 15.807 1.00 96.19 275 TYR A C 1
ATOM 2308 O O . TYR A 1 275 ? -5.066 2.042 14.953 1.00 96.19 275 TYR A O 1
ATOM 2316 N N . ASP A 1 276 ? -4.417 0.254 16.162 1.00 97.12 276 ASP A N 1
ATOM 2317 C CA . ASP A 1 276 ? -3.090 0.115 15.581 1.00 97.12 276 ASP A CA 1
ATOM 2318 C C . ASP A 1 276 ? -2.708 -1.364 15.549 1.00 97.12 276 ASP A C 1
ATOM 2320 O O . ASP A 1 276 ? -2.684 -2.031 16.588 1.00 97.12 276 ASP A O 1
ATOM 2324 N N . LYS A 1 277 ? -2.467 -1.903 14.353 1.00 96.62 277 LYS A N 1
ATOM 2325 C CA . LYS A 1 277 ? -2.090 -3.306 14.189 1.00 96.62 277 LYS A CA 1
ATOM 2326 C C . LYS A 1 277 ? -1.100 -3.512 13.062 1.00 96.62 277 LYS A C 1
ATOM 2328 O O . LYS A 1 277 ? -1.307 -3.047 11.942 1.00 96.62 277 LYS A O 1
ATOM 2333 N N . ILE A 1 278 ? -0.092 -4.335 13.339 1.00 96.94 278 ILE A N 1
ATOM 2334 C CA . ILE A 1 278 ? 0.866 -4.818 12.349 1.00 96.94 278 ILE A CA 1
ATOM 2335 C C . ILE A 1 278 ? 0.407 -6.171 11.791 1.00 96.94 278 ILE A C 1
ATOM 2337 O O . ILE A 1 278 ? 0.164 -7.138 12.512 1.00 96.94 278 ILE A O 1
ATOM 2341 N N . PHE A 1 279 ? 0.340 -6.251 10.471 1.00 95.44 279 PHE A N 1
ATOM 2342 C CA . PHE A 1 279 ? 0.163 -7.460 9.690 1.00 95.44 279 PHE A CA 1
ATOM 2343 C C . PHE A 1 279 ? 1.509 -7.825 9.060 1.00 95.44 279 PHE A C 1
ATOM 2345 O O . PHE A 1 279 ? 1.905 -7.257 8.038 1.00 95.44 279 PHE A O 1
ATOM 2352 N N . ARG A 1 280 ? 2.213 -8.782 9.671 1.00 93.19 280 ARG A N 1
ATOM 2353 C CA . ARG A 1 280 ? 3.542 -9.217 9.221 1.00 93.19 280 ARG A CA 1
ATOM 2354 C C . ARG A 1 280 ? 3.450 -10.208 8.063 1.00 93.19 280 ARG A C 1
ATOM 2356 O O . ARG A 1 280 ? 2.609 -11.109 8.091 1.00 93.19 280 ARG A O 1
ATOM 2363 N N . ALA A 1 281 ? 4.321 -10.064 7.070 1.00 86.81 281 ALA A N 1
ATOM 2364 C CA . ALA A 1 281 ? 4.509 -11.110 6.071 1.00 86.81 281 ALA A CA 1
ATOM 2365 C C . ALA A 1 281 ? 5.183 -12.329 6.728 1.00 86.81 281 ALA A C 1
ATOM 2367 O O . ALA A 1 281 ? 6.184 -12.177 7.426 1.00 86.81 281 ALA A O 1
ATOM 2368 N N . ILE A 1 282 ? 4.614 -13.520 6.516 1.00 70.31 282 ILE A N 1
ATOM 2369 C CA . ILE A 1 282 ? 5.197 -14.815 6.915 1.00 70.31 282 ILE A CA 1
ATOM 2370 C C . ILE A 1 282 ? 6.025 -15.363 5.750 1.00 70.31 282 ILE A C 1
ATOM 2372 O O . ILE A 1 282 ? 5.572 -15.215 4.585 1.00 70.31 282 ILE A O 1
#

Foldseek 3Di:
DDPDPDDDPDDDDPDPPPPPPADDLVRLVCVLVDPPDDDFPVNCVVHAAADDLQQQDQPDDPPDDGQDHCQQCLQVLPLCRNVVVCVVQVDPVSVVVVCPDPVVVVSSVVSPVVNCCQQSGKYKYWAQCLDPDGWFQPDAADPVQQWGWTWNAKAALLDLDQSNDPQDGSLEHDPLADWDWDQDPPPRHRLITTITHTDHAHPVLRVVCVVQVVQKIKMKIFGWNGKDKDWSDPPSNPVPCPDPPPDNDTRIDIGTYIAKIWMWIAGNVPSHTRDIDIRGHD

Sequence (282 aa):
MKFFIILMFMLCSFAYTFSQDSLSLSQQHEFLTNENIVLKPSQIIANFRPTERHWLADRGDDWTQPKPKPFESAYHLNVFDFFKEAAIYDTNLKKEVFKETDEYKYLLDSLKGVKAEFLNSAFYAEEWNVGTFFYGLREDYDINKRGFFVQIGPVRPDYCKRSFLPKVIGDIEFKQLQIHKRYDNLFHGNKSYTQYIFIPMDATTALEVEDNRSDVGFLFVFDIKGVYTALFNDEDFSEHRRKSLINKEPCRIEVVRGNNLRLILYNKTSDKIYYDKIFRAI